Protein AF-A0A3C1L7E5-F1 (afdb_monomer)

Solvent-accessible surface area (backbone atoms only — not comparable to full-atom values): 17111 Å² total; per-residue (Å²): 134,81,77,80,86,84,76,63,59,92,77,74,46,75,77,89,69,75,80,83,73,75,85,70,67,96,60,92,50,50,84,77,72,58,62,81,76,87,78,88,74,83,61,88,84,59,78,87,61,98,66,80,88,84,84,84,78,86,81,80,88,56,79,58,68,77,78,70,69,62,57,68,43,49,30,41,48,70,80,56,52,49,84,54,66,47,62,72,39,47,14,16,20,39,50,50,90,52,86,40,70,29,94,85,36,45,11,12,33,23,92,90,65,45,70,17,20,44,22,15,16,48,8,38,49,76,29,82,91,76,73,39,64,39,65,44,36,81,42,3,39,58,50,54,50,50,53,39,49,52,40,38,74,70,68,75,29,58,90,43,41,44,31,32,36,50,51,49,60,35,37,46,74,46,87,60,93,60,72,33,34,68,26,8,43,5,37,56,42,77,76,79,76,77,74,81,74,74,84,65,77,83,71,86,72,84,63,97,59,91,76,82,84,76,73,51,92,88,46,61,46,72,68,38,72,82,75,90,72,64,91,54,67,84,73,66,65,54,88,60,69,92,45,102,58,62,74,94,76,57,92,76,84,88,86,86,85,88,82,89,77,79,84,78,83,126

Nearest PDB structures (foldseek):
  8e7f-assembly1_A  TM=9.036E-01  e=5.822E-02  Serratia marcescens
  1v6c-assembly2_B  TM=8.971E-01  e=8.641E-02  Pseudoalteromonas sp. AS-11
  1r6v-assembly1_A  TM=6.676E-01  e=3.219E-02  Fervidobacterium pennivorans

Sequence (266 aa):
MQNTYDAAQVAGAAPLEADDLCVYPQNIFGDFGGIVFMRVKRNAATPVGAAPDQLEIALGDGLLELGYYDVAGSASKPVVDSKNPSLVAVGAVDPPAGNAIGYYSSQGPTFDGRIKPDVSAPAGFNSVTFGQAFSGTSAAAPVAAGIAALLQGAGLAVPGRSTAALVKHFVADLGAPGPDNTFGAGKVLLPAPPAALSTEPGKYVPLSSPTRVFDSRGTPAPGLGVGPYAPGAVIDVAVLAGLPVSPDSVSAVAVNITSTGTPVTG

Foldseek 3Di:
DADDDPDDVVVVPDAPPPPPPPPDDPDQADPPRSDDDHDDDDDPPDDDDPDDDDHDDDDDDDPCVVPPDDLEQQLAPVLSLDPFLQDAAEFEDPPQPDQDGDPPTRFDDYPVGHAPRQFYEYAQDCDPVVNGTGGDSVRRVVVLVVQLVVCVVVVVDDRGNLSSLVQSVQADDGDPPAAHRRGNRHYHHDPDDPDPDPPPPPDPDDDPDDDPQDDCPPPHAVQGDDDDDDPNDDTDRPQCPPTPDDPVRDPDDDDDDDDDDPDPDD

pLDDT: mean 75.62, std 17.94, range [36.88, 98.44]

Structure (mmCIF, N/CA/C/O backbone):
data_AF-A0A3C1L7E5-F1
#
_entry.id   AF-A0A3C1L7E5-F1
#
loop_
_atom_site.group_PDB
_atom_site.id
_atom_site.type_symbol
_atom_site.label_atom_id
_atom_site.label_alt_id
_atom_site.label_comp_id
_atom_site.label_asym_id
_atom_site.label_entity_id
_atom_site.label_seq_id
_atom_site.pdbx_PDB_ins_code
_atom_site.Cartn_x
_atom_site.Cartn_y
_atom_site.Cartn_z
_atom_site.occupancy
_atom_site.B_iso_or_equiv
_atom_site.auth_seq_id
_atom_site.auth_comp_id
_atom_site.auth_asym_id
_atom_site.auth_atom_id
_atom_site.pdbx_PDB_model_num
ATOM 1 N N . MET A 1 1 ? -9.734 10.724 36.216 1.00 40.53 1 MET A N 1
ATOM 2 C CA . MET A 1 1 ? -10.883 11.508 35.708 1.00 40.53 1 MET A CA 1
ATOM 3 C C . MET A 1 1 ? -11.737 10.579 34.862 1.00 40.53 1 MET A C 1
ATOM 5 O O . MET A 1 1 ? -11.173 9.842 34.068 1.00 40.53 1 MET A O 1
ATOM 9 N N . GLN A 1 2 ? -13.048 10.527 35.098 1.00 36.88 2 GLN A N 1
ATOM 10 C CA . GLN A 1 2 ? -13.965 9.660 34.355 1.00 36.88 2 GLN A CA 1
ATOM 11 C C . GLN A 1 2 ? -14.507 10.446 33.159 1.00 36.88 2 GLN A C 1
ATOM 13 O O . GLN A 1 2 ? -15.347 11.326 33.334 1.00 36.88 2 GLN A O 1
ATOM 18 N N . ASN A 1 3 ? -14.016 10.151 31.959 1.00 41.22 3 ASN A N 1
ATOM 19 C CA . ASN A 1 3 ? -14.568 10.748 30.748 1.00 41.22 3 ASN A CA 1
ATOM 20 C C . ASN A 1 3 ? -15.893 10.045 30.437 1.00 41.22 3 ASN A C 1
ATOM 22 O O . ASN A 1 3 ? -15.956 8.816 30.387 1.00 41.22 3 ASN A O 1
ATOM 26 N N . THR A 1 4 ? -16.959 10.826 30.300 1.00 44.62 4 THR A N 1
ATOM 27 C CA . THR A 1 4 ? -18.308 10.330 30.021 1.00 44.62 4 THR A CA 1
ATOM 28 C C . THR A 1 4 ? -18.731 10.899 28.672 1.00 44.62 4 THR A C 1
ATOM 30 O O . THR A 1 4 ? -18.794 12.117 28.520 1.00 44.62 4 THR A O 1
ATOM 33 N N . TYR A 1 5 ? -18.975 10.026 27.694 1.00 52.34 5 TYR A N 1
ATOM 34 C CA . TYR A 1 5 ? -19.395 10.391 26.341 1.00 52.34 5 TYR A CA 1
ATOM 35 C C . TYR A 1 5 ? -20.819 9.863 26.122 1.00 52.34 5 TYR A C 1
ATOM 37 O O . TYR A 1 5 ? -21.010 8.673 25.894 1.00 52.34 5 TYR A O 1
ATOM 45 N N . ASP A 1 6 ? -21.820 10.738 26.246 1.00 48.19 6 ASP A N 1
ATOM 46 C CA . ASP A 1 6 ? -23.244 10.354 26.327 1.00 48.19 6 ASP A CA 1
ATOM 47 C C . ASP A 1 6 ? -24.059 10.665 25.048 1.00 48.19 6 ASP A C 1
ATOM 49 O O . ASP A 1 6 ? -25.290 10.582 25.055 1.00 48.19 6 ASP A O 1
ATOM 53 N N . ALA A 1 7 ? -23.419 11.040 23.933 1.00 51.69 7 ALA A N 1
ATOM 54 C CA . ALA A 1 7 ? -24.137 11.361 22.696 1.00 51.69 7 ALA A CA 1
ATOM 55 C C . ALA A 1 7 ? -24.724 10.099 22.030 1.00 51.69 7 ALA A C 1
ATOM 57 O O . ALA A 1 7 ? -24.039 9.095 21.836 1.00 51.69 7 ALA A O 1
ATOM 58 N N . ALA A 1 8 ? -26.004 10.155 21.650 1.00 47.56 8 ALA A N 1
ATOM 59 C CA . ALA A 1 8 ? -26.707 9.033 21.035 1.00 47.56 8 ALA A CA 1
ATOM 60 C C . ALA A 1 8 ? -26.224 8.771 19.594 1.00 47.56 8 ALA A C 1
ATOM 62 O O . ALA A 1 8 ? -26.519 9.543 18.684 1.00 47.56 8 ALA A O 1
ATOM 63 N N . GLN A 1 9 ? -25.550 7.639 19.376 1.00 52.09 9 GLN A N 1
ATOM 64 C CA . GLN A 1 9 ? -25.046 7.206 18.060 1.00 52.09 9 GLN A CA 1
ATOM 65 C C . GLN A 1 9 ? -26.170 6.853 17.063 1.00 52.09 9 GLN A C 1
ATOM 67 O O . GLN A 1 9 ? -26.022 7.002 15.854 1.00 52.09 9 GLN A O 1
ATOM 72 N N . VAL A 1 10 ? -27.349 6.485 17.572 1.00 43.62 10 VAL A N 1
ATOM 73 C CA . VAL A 1 10 ? -28.536 6.092 16.786 1.00 43.62 10 VAL A CA 1
ATOM 74 C C . VAL A 1 10 ? -29.098 7.211 15.892 1.00 43.62 10 VAL A C 1
ATOM 76 O O . VAL A 1 10 ? -29.878 6.937 14.987 1.00 43.62 10 VAL A O 1
ATOM 79 N N . ALA A 1 11 ? -28.727 8.472 16.139 1.00 47.12 11 ALA A N 1
ATOM 80 C CA . ALA A 1 11 ? -29.193 9.634 15.377 1.00 47.12 11 ALA A CA 1
ATOM 81 C C . ALA A 1 11 ? -28.256 10.029 14.215 1.00 47.12 11 ALA A C 1
ATOM 83 O O . ALA A 1 11 ? -28.387 11.128 13.679 1.00 47.12 11 ALA A O 1
ATOM 84 N N . GLY A 1 12 ? -27.294 9.172 13.847 1.00 42.62 12 GLY A N 1
ATOM 85 C CA . GLY A 1 12 ? -26.257 9.523 12.872 1.00 42.62 12 GLY A CA 1
ATOM 86 C C . GLY A 1 12 ? -25.250 10.534 13.424 1.00 42.62 12 GLY A C 1
ATOM 87 O O . GLY A 1 12 ? -24.680 11.314 12.664 1.00 42.62 12 GLY A O 1
ATOM 88 N N . ALA A 1 13 ? -25.063 10.552 14.749 1.00 42.94 13 ALA A N 1
ATOM 89 C CA . ALA A 1 13 ? -23.967 11.291 15.357 1.00 42.94 13 ALA A CA 1
ATOM 90 C C . ALA A 1 13 ? -22.638 10.759 14.803 1.00 42.94 13 ALA A C 1
ATOM 92 O O . ALA A 1 13 ? -22.537 9.576 14.474 1.00 42.94 13 ALA A O 1
ATOM 93 N N . ALA A 1 14 ? -21.629 11.627 14.699 1.00 44.03 14 ALA A N 1
ATOM 94 C CA . ALA A 1 14 ? -20.281 11.175 14.379 1.00 44.03 14 ALA A CA 1
ATOM 95 C C . ALA A 1 14 ? -19.872 10.050 15.355 1.00 44.03 14 ALA A C 1
ATOM 97 O O . ALA A 1 14 ? -20.332 10.075 16.512 1.00 44.03 14 ALA A O 1
ATOM 98 N N . PRO A 1 15 ? -19.036 9.085 14.915 1.00 52.22 15 PRO A N 1
ATOM 99 C CA . PRO A 1 15 ? -18.423 8.123 15.821 1.00 52.22 15 PRO A CA 1
ATOM 100 C C . PRO A 1 15 ? -17.903 8.851 17.060 1.00 52.22 15 PRO A C 1
ATOM 102 O O . PRO A 1 15 ? -17.498 10.013 16.968 1.00 52.22 15 PRO A O 1
ATOM 105 N N . LEU A 1 16 ? -17.961 8.205 18.227 1.00 50.75 16 LEU A N 1
ATOM 106 C CA . LEU A 1 16 ? -17.367 8.746 19.451 1.00 50.75 16 LEU A CA 1
ATOM 107 C C . LEU A 1 16 ? -15.837 8.763 19.304 1.00 50.75 16 LEU A C 1
ATOM 109 O O . LEU A 1 16 ? -15.133 7.969 19.919 1.00 50.75 16 LEU A O 1
ATOM 113 N N . GLU A 1 17 ? -15.320 9.657 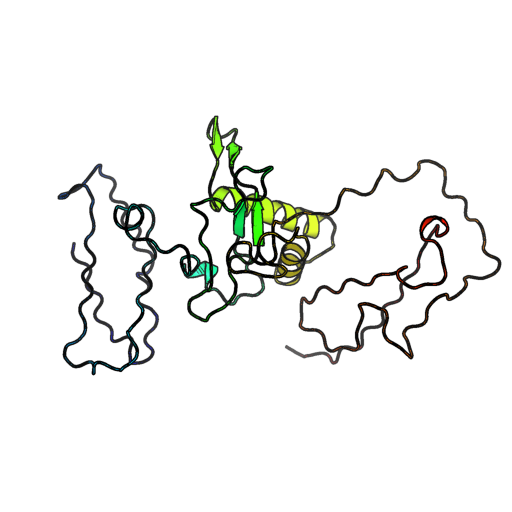18.469 1.00 45.94 17 GLU A N 1
ATOM 114 C CA . GLU A 1 17 ? -13.909 9.975 18.396 1.00 45.94 17 GLU A CA 1
ATOM 115 C C . GLU A 1 17 ? -13.615 10.870 19.597 1.00 45.94 17 GLU A C 1
ATOM 117 O O . GLU A 1 17 ? -14.127 11.984 19.732 1.00 45.94 17 GLU A O 1
ATOM 122 N N . ALA A 1 18 ? -12.844 10.344 20.544 1.00 47.53 18 ALA A N 1
ATOM 123 C CA . ALA A 1 18 ? -12.219 11.191 21.538 1.00 47.53 18 ALA A CA 1
ATOM 124 C C . ALA A 1 18 ? -11.143 12.007 20.810 1.00 47.53 18 ALA A C 1
ATOM 126 O O . ALA A 1 18 ? -10.028 11.519 20.650 1.00 47.53 18 ALA A O 1
ATOM 127 N N . ASP A 1 19 ? -11.498 13.209 20.343 1.00 41.38 19 ASP A N 1
ATOM 128 C CA . ASP A 1 19 ? -10.569 14.175 19.742 1.00 41.38 19 ASP A CA 1
ATOM 129 C C . ASP A 1 19 ? -9.317 14.305 20.625 1.00 41.38 19 ASP A C 1
ATOM 131 O O . ASP A 1 19 ? -9.391 14.810 21.749 1.00 41.38 19 ASP A O 1
ATOM 135 N N . ASP A 1 20 ? -8.189 13.795 20.121 1.00 39.12 20 ASP A N 1
ATOM 136 C CA . ASP A 1 20 ? -6.818 14.004 20.598 1.00 39.12 20 ASP A CA 1
ATOM 137 C C . ASP A 1 20 ? -6.614 14.048 22.124 1.00 39.12 20 ASP A C 1
ATOM 139 O O . ASP A 1 20 ? -5.784 14.801 22.647 1.00 39.12 20 ASP A O 1
ATOM 143 N N . LEU A 1 21 ? -7.305 13.190 22.879 1.00 45.41 21 LEU A N 1
ATOM 144 C CA . LEU A 1 21 ? -6.947 12.957 24.277 1.00 45.41 21 LEU A CA 1
ATOM 145 C C . LEU A 1 21 ? -5.702 12.075 24.330 1.00 45.41 21 LEU A C 1
ATOM 147 O O . LEU A 1 21 ? -5.749 10.882 24.621 1.00 45.41 21 LEU A O 1
ATOM 151 N N . CYS A 1 22 ? -4.556 12.701 24.079 1.00 41.16 22 CYS A N 1
ATOM 152 C CA . CYS A 1 22 ? -3.254 12.180 24.448 1.00 41.16 22 CYS A CA 1
ATOM 153 C C . CYS A 1 22 ? -3.172 12.173 25.981 1.00 41.16 22 CYS A C 1
ATOM 155 O O . CYS A 1 22 ? -2.724 13.132 26.611 1.00 41.16 22 CYS A O 1
ATOM 157 N N . VAL A 1 23 ? -3.659 11.098 26.607 1.00 49.28 23 VAL A N 1
ATOM 158 C CA . VAL A 1 23 ? -3.543 10.884 28.055 1.00 49.28 23 VAL A CA 1
ATOM 159 C C . VAL A 1 23 ? -2.131 10.378 28.362 1.00 49.28 23 VAL A C 1
ATOM 161 O O . VAL A 1 23 ? -1.941 9.282 28.873 1.00 49.28 23 VAL A O 1
ATOM 164 N N . TYR A 1 24 ? -1.120 11.184 28.039 1.00 43.06 24 TYR A N 1
ATOM 165 C CA . TYR A 1 24 ? 0.205 11.058 28.634 1.00 43.06 24 TYR A CA 1
ATOM 166 C C . TYR A 1 24 ? 0.270 12.031 29.807 1.00 43.06 24 TYR A C 1
ATOM 168 O O . TYR A 1 24 ? 0.624 13.199 29.619 1.00 43.06 24 TYR A O 1
ATOM 176 N N . PRO A 1 25 ? -0.034 11.609 31.045 1.00 45.59 25 PRO A N 1
ATOM 177 C CA . PRO A 1 25 ? 0.551 12.320 32.148 1.00 45.59 25 PRO A CA 1
ATOM 178 C C . PRO A 1 25 ? 2.040 11.988 32.116 1.00 45.59 25 PRO A C 1
ATOM 180 O O . PRO A 1 25 ? 2.453 10.829 32.112 1.00 45.59 25 PRO A O 1
ATOM 183 N N . GLN A 1 26 ? 2.867 13.021 32.150 1.00 45.75 26 GLN A N 1
ATOM 184 C CA . GLN A 1 26 ? 4.148 12.898 32.819 1.00 45.75 26 GLN A CA 1
ATOM 185 C C . GLN A 1 26 ? 3.877 12.510 34.283 1.00 45.75 26 GLN A C 1
ATOM 187 O O . GLN A 1 26 ? 3.838 13.375 35.148 1.00 45.75 26 GLN A O 1
ATOM 192 N N . ASN A 1 27 ? 3.623 11.238 34.575 1.00 43.81 27 ASN A N 1
ATOM 193 C CA . ASN A 1 27 ? 4.201 10.561 35.722 1.00 43.81 27 ASN A CA 1
ATOM 194 C C . ASN A 1 27 ? 4.067 9.046 35.569 1.00 43.81 27 ASN A C 1
ATOM 196 O O . ASN A 1 27 ? 3.168 8.502 34.935 1.00 43.81 27 ASN A O 1
ATOM 200 N N . ILE A 1 28 ? 5.038 8.388 36.174 1.00 50.62 28 ILE A N 1
ATOM 201 C CA . ILE A 1 28 ? 5.124 6.959 36.382 1.00 50.62 28 ILE A CA 1
ATOM 202 C C . ILE A 1 28 ? 3.928 6.570 37.267 1.00 50.62 28 ILE A C 1
ATOM 204 O O . ILE A 1 28 ? 3.962 6.786 38.473 1.00 50.62 28 ILE A O 1
ATOM 208 N N . PHE A 1 29 ? 2.872 6.043 36.642 1.00 46.62 29 PHE A N 1
ATOM 209 C CA . PHE A 1 29 ? 1.746 5.356 37.279 1.00 46.62 29 PHE A CA 1
ATOM 210 C C . PHE A 1 29 ? 0.972 6.160 38.347 1.00 46.62 29 PHE A C 1
ATOM 212 O O . PHE A 1 29 ? 1.113 5.908 39.543 1.00 46.62 29 PHE A O 1
ATOM 219 N N . GLY A 1 30 ? 0.073 7.061 37.930 1.00 48.62 30 GLY A N 1
ATOM 220 C CA . GLY A 1 30 ? -0.967 7.610 38.819 1.00 48.62 30 GLY A CA 1
ATOM 221 C C . GLY A 1 30 ? -1.794 6.522 39.535 1.00 48.62 30 GLY A C 1
ATOM 222 O O . GLY A 1 30 ? -1.614 5.330 39.272 1.00 48.62 30 GLY A O 1
ATOM 223 N N . ASP A 1 31 ? -2.715 6.912 40.428 1.00 46.66 31 ASP A N 1
ATOM 224 C CA . ASP A 1 31 ? -3.570 5.965 41.169 1.00 46.66 31 ASP A CA 1
ATOM 225 C C . ASP A 1 31 ? -4.129 4.870 40.237 1.00 46.66 31 ASP A C 1
ATOM 227 O O . ASP A 1 31 ? -4.633 5.169 39.155 1.00 46.66 31 ASP A O 1
ATOM 231 N N . PHE A 1 32 ? -4.010 3.602 40.654 1.00 51.59 32 PHE A N 1
ATOM 232 C CA . PHE A 1 32 ? -4.281 2.392 39.852 1.00 51.59 32 PHE A CA 1
ATOM 233 C C . PHE A 1 32 ? -3.273 2.053 38.744 1.00 51.59 32 PHE A C 1
ATOM 235 O O . PHE A 1 32 ? -3.634 1.391 37.775 1.00 51.59 32 PHE A O 1
ATOM 242 N N . GLY A 1 33 ? -2.002 2.437 38.861 1.00 55.66 33 GLY A N 1
ATOM 243 C CA . GLY A 1 33 ? -1.000 1.968 37.900 1.00 55.66 33 GLY A CA 1
ATOM 244 C C . GLY A 1 33 ? -1.113 2.653 36.535 1.00 55.66 33 GLY A C 1
ATOM 245 O O . GLY A 1 33 ? -0.776 2.044 35.526 1.00 55.66 33 GLY A O 1
ATOM 246 N N . GLY A 1 34 ? -1.653 3.876 36.474 1.00 55.56 34 GLY A N 1
ATOM 247 C CA . GLY A 1 34 ? -1.916 4.575 35.206 1.00 55.56 34 GLY A CA 1
ATOM 248 C C . GLY A 1 34 ? -3.058 3.988 34.362 1.00 55.56 34 GLY A C 1
ATOM 249 O O . GLY A 1 34 ? -3.234 4.394 33.216 1.00 55.56 34 GLY A O 1
ATOM 250 N N . ILE A 1 35 ? -3.846 3.053 34.904 1.00 58.38 35 ILE A N 1
ATOM 251 C CA . ILE A 1 35 ? -4.963 2.420 34.192 1.00 58.38 35 ILE A CA 1
ATOM 252 C C . ILE A 1 35 ? -6.133 3.403 34.059 1.00 58.38 35 ILE A C 1
ATOM 254 O O . ILE A 1 35 ? -6.644 3.933 35.048 1.00 58.38 35 ILE A O 1
ATOM 258 N N . VAL A 1 36 ? -6.606 3.602 32.827 1.00 58.84 36 VAL A N 1
ATOM 259 C CA . VAL A 1 36 ? -7.830 4.357 32.529 1.00 58.84 36 VAL A CA 1
ATOM 260 C C . VAL A 1 36 ? -8.988 3.381 32.332 1.00 58.84 36 VAL A C 1
ATOM 262 O O . VAL A 1 36 ? -8.884 2.417 31.578 1.00 58.84 36 VAL A O 1
ATOM 265 N N . PHE A 1 37 ? -10.117 3.642 32.993 1.00 59.62 37 PHE A N 1
ATOM 266 C CA . PHE A 1 37 ? -11.343 2.867 32.817 1.00 59.62 37 PHE A CA 1
ATOM 267 C C . PHE A 1 37 ? -12.297 3.602 31.872 1.00 59.62 37 PHE A C 1
ATOM 269 O O . PHE A 1 37 ? -12.735 4.714 32.171 1.00 59.62 37 PHE A O 1
ATOM 276 N N . MET A 1 38 ? -12.667 2.961 30.762 1.00 63.47 38 MET A N 1
ATOM 277 C CA . MET A 1 38 ? -13.783 3.392 29.922 1.00 63.47 38 MET A CA 1
ATOM 278 C C . MET A 1 38 ? -15.062 2.694 30.393 1.00 63.47 38 MET A C 1
ATOM 280 O O . MET A 1 38 ? -15.119 1.467 30.471 1.00 63.47 38 MET A O 1
ATOM 284 N N . ARG A 1 39 ? -16.108 3.467 30.705 1.00 59.97 39 ARG A N 1
ATOM 285 C CA . ARG A 1 39 ? -17.437 2.925 31.010 1.00 59.97 39 ARG A CA 1
ATOM 286 C C . ARG A 1 39 ? -18.368 3.185 29.835 1.00 59.97 39 ARG A C 1
ATOM 288 O O . ARG A 1 39 ? -18.803 4.313 29.639 1.00 59.97 39 ARG A O 1
ATOM 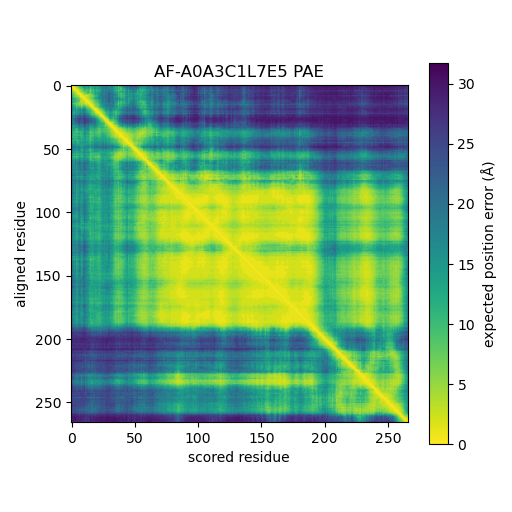295 N N . VAL A 1 40 ? -18.736 2.127 29.122 1.00 64.31 40 VAL A N 1
ATOM 296 C CA . VAL A 1 40 ? -19.772 2.180 28.085 1.00 64.31 40 VAL A CA 1
ATOM 297 C C . VAL A 1 40 ? -21.123 1.902 28.740 1.00 64.31 40 VAL A C 1
ATOM 299 O O . VAL A 1 40 ? -21.310 0.868 29.384 1.00 64.31 40 VAL A O 1
ATOM 302 N N . LYS A 1 41 ? -22.072 2.836 28.628 1.00 61.78 41 LYS A N 1
ATOM 303 C CA . LYS A 1 41 ? -23.431 2.675 29.160 1.00 61.78 41 LYS A CA 1
ATOM 304 C C . LYS A 1 41 ? -24.437 2.815 28.026 1.00 61.78 41 LYS A C 1
ATOM 306 O O . LYS A 1 41 ? -24.563 3.877 27.432 1.00 61.78 41 LYS A O 1
ATOM 311 N N . ARG A 1 42 ? -25.217 1.760 27.779 1.00 68.44 42 ARG A N 1
ATOM 312 C CA . ARG A 1 42 ? -26.386 1.844 26.896 1.00 68.44 42 ARG A CA 1
ATOM 313 C C . ARG A 1 42 ? -27.399 2.822 27.493 1.00 68.44 42 ARG A C 1
ATOM 315 O O . ARG A 1 42 ? -27.766 2.688 28.666 1.00 68.44 42 ARG A O 1
ATOM 322 N N . ASN A 1 43 ? -27.899 3.763 26.696 1.00 65.94 43 ASN A N 1
ATOM 323 C CA . ASN A 1 43 ? -29.043 4.574 27.100 1.00 65.94 43 ASN A CA 1
ATOM 324 C C . ASN A 1 43 ? -30.259 3.651 27.318 1.00 65.94 43 ASN A C 1
ATOM 326 O O . ASN A 1 43 ? -30.593 2.822 26.473 1.00 65.94 43 ASN A O 1
ATOM 330 N N . ALA A 1 44 ? -30.904 3.760 28.483 1.00 69.31 44 ALA A N 1
ATOM 331 C CA . ALA A 1 44 ? -32.032 2.909 28.855 1.00 69.31 44 ALA A CA 1
ATOM 332 C C . ALA A 1 44 ? -33.249 3.087 27.930 1.00 69.31 44 ALA A C 1
ATOM 334 O O . ALA A 1 44 ? -34.057 2.169 27.825 1.00 69.31 44 ALA A O 1
ATOM 335 N N . ALA A 1 45 ? -33.355 4.237 27.258 1.00 68.31 45 ALA A N 1
ATOM 336 C CA . ALA A 1 45 ? -34.403 4.529 26.289 1.00 68.31 45 ALA A CA 1
ATOM 337 C C . ALA A 1 45 ? -34.109 3.986 24.877 1.00 68.31 45 ALA A C 1
ATOM 339 O O . ALA A 1 45 ? -35.019 3.974 24.052 1.00 68.31 45 ALA A O 1
ATOM 340 N N . THR A 1 46 ? -32.879 3.540 24.582 1.00 64.94 46 THR A N 1
ATOM 341 C CA . THR A 1 46 ? -32.541 2.954 23.276 1.00 64.94 46 THR A CA 1
ATOM 342 C C . THR A 1 46 ? -33.185 1.569 23.157 1.00 64.94 46 THR A C 1
ATOM 344 O O . THR A 1 46 ? -32.859 0.689 23.963 1.00 64.94 46 THR A O 1
ATOM 347 N N . PRO A 1 47 ? -34.087 1.343 22.179 1.00 66.94 47 PRO A N 1
ATOM 348 C CA . PRO A 1 47 ? -34.645 0.022 21.923 1.00 66.94 47 PRO A CA 1
ATOM 349 C C . PRO A 1 47 ? -33.526 -0.968 21.608 1.00 66.94 47 PRO A C 1
ATOM 351 O O . PRO A 1 47 ? -32.634 -0.671 20.816 1.00 66.94 47 PRO A O 1
ATOM 354 N N . VAL A 1 48 ? -33.574 -2.156 22.209 1.00 66.56 48 VAL A N 1
ATOM 355 C CA . VAL A 1 48 ? -32.654 -3.237 21.843 1.00 66.56 48 VAL A CA 1
ATOM 356 C C . VAL A 1 48 ? -33.125 -3.793 20.502 1.00 66.56 48 VAL A C 1
ATOM 358 O O . VAL A 1 48 ? -34.121 -4.513 20.441 1.00 66.56 48 VAL A O 1
ATOM 361 N N . GLY A 1 49 ? -32.456 -3.390 19.423 1.00 64.75 49 GLY A N 1
ATOM 362 C CA . GLY A 1 49 ? -32.657 -3.971 18.100 1.00 64.75 49 GLY A CA 1
ATOM 363 C C . GLY A 1 49 ? -32.098 -5.394 18.011 1.00 64.75 49 GLY A C 1
ATOM 364 O O . GLY A 1 49 ? -31.348 -5.840 18.876 1.00 64.75 49 GLY A O 1
ATOM 365 N N . ALA A 1 50 ? -32.451 -6.111 16.939 1.00 56.00 50 ALA A N 1
ATOM 366 C CA . ALA A 1 50 ? -31.879 -7.429 16.643 1.00 56.00 50 ALA A CA 1
ATOM 367 C C . ALA A 1 50 ? -30.399 -7.358 16.211 1.00 56.00 50 ALA A C 1
ATOM 369 O O . ALA A 1 50 ? -29.690 -8.357 16.301 1.00 56.00 50 ALA A O 1
ATOM 370 N N . ALA A 1 51 ? -29.938 -6.189 15.750 1.00 56.00 51 ALA A N 1
ATOM 371 C CA . ALA A 1 51 ? -28.543 -5.939 15.413 1.00 56.00 51 ALA A CA 1
ATOM 372 C C . ALA A 1 51 ? -27.831 -5.272 16.608 1.00 56.00 51 ALA A C 1
ATOM 374 O O . ALA A 1 51 ? -28.343 -4.270 17.114 1.00 56.00 51 ALA A O 1
ATOM 375 N N . PRO A 1 52 ? -26.696 -5.813 17.083 1.00 57.28 52 PRO A N 1
ATOM 376 C CA . PRO A 1 52 ? -25.915 -5.197 18.152 1.00 57.28 52 PRO A CA 1
ATOM 377 C C . PRO A 1 52 ? -25.260 -3.888 17.683 1.00 57.28 52 PRO A C 1
ATOM 379 O O . PRO A 1 52 ? -24.816 -3.794 16.540 1.00 57.28 52 PRO A O 1
ATOM 382 N N . ASP A 1 53 ? -25.1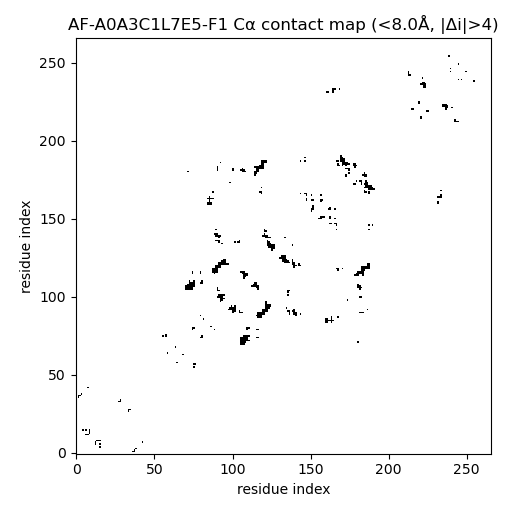49 -2.907 18.584 1.00 60.62 53 ASP A N 1
ATOM 383 C CA . ASP A 1 53 ? -24.293 -1.735 18.374 1.00 60.62 53 ASP A CA 1
ATOM 384 C C . ASP A 1 53 ? -22.820 -2.190 18.367 1.00 60.62 53 ASP A C 1
ATOM 386 O O . ASP A 1 53 ? -22.374 -2.860 19.303 1.00 60.62 53 ASP A O 1
ATOM 390 N N . GLN A 1 54 ? -22.059 -1.830 17.330 1.00 59.12 54 GLN A N 1
ATOM 391 C CA . GLN A 1 54 ? -20.603 -2.001 17.312 1.00 59.12 54 GLN A CA 1
ATOM 392 C C . GLN A 1 54 ? -19.930 -0.719 17.798 1.00 59.12 54 GLN A C 1
ATOM 394 O O . GLN A 1 54 ? -20.197 0.365 17.284 1.00 59.12 54 GLN A O 1
ATOM 399 N N . LEU A 1 55 ? -19.056 -0.855 18.795 1.00 63.50 55 LEU A N 1
ATOM 400 C CA . LEU A 1 55 ? -18.212 0.226 19.286 1.00 63.50 55 LEU A CA 1
ATOM 401 C C . LEU A 1 55 ? -16.781 -0.020 18.823 1.00 63.50 55 LEU A C 1
ATOM 403 O O . LEU A 1 55 ? -16.221 -1.083 19.087 1.00 63.50 55 LEU A O 1
ATOM 407 N N . GLU A 1 56 ? -16.195 0.983 18.185 1.00 61.09 56 GLU A N 1
ATOM 408 C CA . GLU A 1 56 ? -14.792 0.966 17.815 1.00 61.09 56 GLU A CA 1
ATOM 409 C C . GLU A 1 56 ? -13.975 1.744 18.847 1.00 61.09 56 GLU A C 1
ATOM 411 O O . GLU A 1 56 ? -14.269 2.902 19.144 1.00 61.09 56 GLU A O 1
ATOM 416 N N . ILE A 1 57 ? -12.967 1.097 19.431 1.00 67.00 57 ILE A N 1
ATOM 417 C CA . ILE A 1 57 ? -12.088 1.716 20.423 1.00 67.00 57 ILE A CA 1
ATOM 418 C C . ILE A 1 57 ? -10.655 1.554 19.934 1.00 67.00 57 ILE A C 1
ATOM 420 O O . ILE A 1 57 ? -10.076 0.473 20.027 1.00 67.00 57 ILE A O 1
ATOM 424 N N . ALA A 1 58 ? -10.068 2.643 19.446 1.00 64.19 58 ALA A N 1
ATOM 425 C CA . ALA A 1 58 ? -8.639 2.692 19.195 1.00 64.19 58 ALA A CA 1
ATOM 426 C C . ALA A 1 58 ? -7.904 2.906 20.523 1.00 64.19 58 ALA A C 1
ATOM 428 O O . ALA A 1 58 ? -8.117 3.900 21.218 1.00 64.19 58 ALA A O 1
ATOM 429 N N . LEU A 1 59 ? -7.027 1.968 20.866 1.00 64.69 59 LEU A N 1
ATOM 430 C CA . LEU A 1 59 ? -6.106 2.094 21.987 1.00 64.69 59 LEU A CA 1
ATOM 431 C C . LEU A 1 59 ? -4.690 2.306 21.440 1.00 64.69 59 LEU A C 1
ATOM 433 O O . LEU A 1 59 ? -4.371 1.916 20.313 1.00 64.69 59 LEU A O 1
ATOM 437 N N . GLY A 1 60 ? -3.861 2.989 22.221 1.00 53.41 60 GLY A N 1
ATOM 438 C CA . GLY A 1 60 ? -2.427 3.072 21.992 1.00 53.41 60 GLY A CA 1
ATOM 439 C C . GLY A 1 60 ? -1.729 2.608 23.255 1.00 53.41 60 GLY A C 1
ATOM 440 O O . GLY A 1 60 ? -1.644 3.396 24.190 1.00 53.41 60 GLY A O 1
ATOM 441 N N . ASP A 1 61 ? -1.277 1.351 23.261 1.00 54.00 61 ASP A N 1
ATOM 442 C CA . ASP A 1 61 ? -0.523 0.701 24.339 1.00 54.00 61 ASP A CA 1
ATOM 443 C C . ASP A 1 61 ? -1.307 0.591 25.670 1.00 54.00 61 ASP A C 1
ATOM 445 O O . ASP A 1 61 ? -1.481 1.556 26.418 1.00 54.00 61 ASP A O 1
ATOM 449 N N . GLY A 1 62 ? -1.833 -0.600 25.990 1.00 55.72 62 GLY A N 1
ATOM 450 C CA . GLY A 1 62 ? -2.586 -0.806 27.235 1.00 55.72 62 GLY A CA 1
ATOM 451 C C . GLY A 1 62 ? -3.031 -2.242 27.531 1.00 55.72 62 GLY A C 1
ATOM 452 O O . GLY A 1 62 ? -3.011 -3.123 26.679 1.00 55.72 62 GLY A O 1
ATOM 453 N N . LEU A 1 63 ? -3.496 -2.484 28.765 1.00 54.16 63 LEU A N 1
ATOM 454 C CA . LEU A 1 63 ? -3.896 -3.820 29.253 1.00 54.16 63 LEU A CA 1
ATOM 455 C C . LEU A 1 63 ? -5.041 -4.473 28.455 1.00 54.16 63 LEU A C 1
ATOM 457 O O . LEU A 1 63 ? -5.146 -5.697 28.445 1.00 54.16 63 LEU A O 1
ATOM 461 N N . LEU A 1 64 ? -5.886 -3.682 27.788 1.00 56.41 64 LEU A N 1
ATOM 462 C CA . LEU A 1 64 ? -6.921 -4.201 26.887 1.00 56.41 64 LEU A CA 1
ATOM 463 C C . LEU A 1 64 ? -6.308 -4.856 25.633 1.00 56.41 64 LEU A C 1
ATOM 465 O O . LEU A 1 64 ? -6.789 -5.909 25.217 1.00 56.41 64 LEU A O 1
ATOM 469 N N . GLU A 1 65 ? -5.209 -4.313 25.094 1.00 57.00 65 GLU A N 1
ATOM 470 C CA . GLU A 1 65 ? -4.497 -4.893 23.942 1.00 57.00 65 GLU A CA 1
ATOM 471 C C . GLU A 1 65 ? -3.775 -6.203 24.291 1.00 57.00 65 GLU A C 1
ATOM 473 O O . GLU A 1 65 ? -3.581 -7.044 23.422 1.00 57.00 65 GLU A O 1
ATOM 478 N N . LEU A 1 66 ? -3.404 -6.427 25.557 1.00 56.47 66 LEU A N 1
ATOM 479 C CA . LEU A 1 66 ? -2.615 -7.605 25.948 1.00 56.47 66 LEU A CA 1
ATOM 480 C C . LEU A 1 66 ? -3.429 -8.903 26.084 1.00 56.47 66 LEU A C 1
ATOM 482 O O . LEU A 1 66 ? -2.834 -9.975 26.197 1.00 56.47 66 LEU A O 1
ATOM 486 N N . GLY A 1 67 ? -4.765 -8.842 26.076 1.00 52.72 67 GLY A N 1
ATOM 487 C CA . GLY A 1 67 ? -5.600 -10.037 26.275 1.00 52.72 67 GLY A CA 1
ATOM 488 C C . GLY A 1 67 ? -6.982 -10.036 25.622 1.00 52.72 67 GLY A C 1
ATOM 489 O O . GLY A 1 67 ? -7.639 -11.074 25.648 1.00 52.72 67 GLY A O 1
ATOM 490 N N . TYR A 1 68 ? -7.428 -8.920 25.039 1.00 60.75 68 TYR A N 1
ATOM 491 C CA . TYR A 1 68 ? -8.770 -8.782 24.463 1.00 60.75 68 TYR A CA 1
ATOM 492 C C . TYR A 1 68 ? -8.731 -8.038 23.122 1.00 60.75 68 TYR A C 1
ATOM 494 O O . TYR A 1 68 ? -9.406 -7.026 22.948 1.00 60.75 68 TYR A O 1
ATOM 502 N N . TYR A 1 69 ? -7.930 -8.535 22.177 1.00 63.69 69 TYR A N 1
ATOM 503 C CA . TYR A 1 69 ? -7.887 -8.021 20.807 1.00 63.69 69 TYR A CA 1
ATOM 504 C C . TYR A 1 69 ? -8.439 -9.047 19.815 1.00 63.69 69 TYR A C 1
ATOM 506 O O . TYR A 1 69 ? -8.286 -10.255 20.000 1.00 63.69 69 TYR A O 1
ATOM 514 N N . ASP A 1 70 ? -9.063 -8.548 18.752 1.00 69.19 70 ASP A N 1
ATOM 515 C CA . ASP A 1 70 ? -9.306 -9.299 17.524 1.0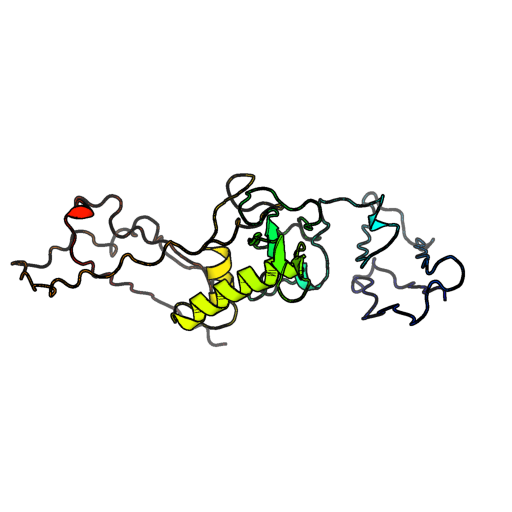0 69.19 70 ASP A CA 1
ATOM 516 C C . ASP A 1 70 ? -8.405 -8.703 16.445 1.00 69.19 70 ASP A C 1
ATOM 518 O O . ASP A 1 70 ? -8.227 -7.487 16.366 1.00 69.19 70 ASP A O 1
ATOM 522 N N . VAL A 1 71 ? -7.787 -9.563 15.646 1.00 77.38 71 VAL A N 1
ATOM 523 C CA . VAL A 1 71 ? -6.956 -9.127 14.529 1.00 77.38 71 VAL A CA 1
ATOM 524 C C . VAL A 1 71 ? -7.852 -8.668 13.379 1.00 77.38 71 VAL A C 1
ATOM 526 O O . VAL A 1 71 ? -7.546 -7.658 12.741 1.00 77.38 71 VAL A O 1
ATOM 529 N N . ALA A 1 72 ? -8.978 -9.350 13.150 1.00 77.69 72 ALA A N 1
ATOM 530 C CA . ALA A 1 72 ? -9.951 -8.950 12.145 1.00 77.69 72 ALA A CA 1
ATOM 531 C C . ALA A 1 72 ? -10.635 -7.643 12.567 1.00 77.69 72 ALA A C 1
ATOM 533 O O . ALA A 1 72 ? -11.141 -7.518 13.679 1.00 77.69 72 ALA A O 1
ATOM 534 N N . GLY A 1 73 ? -10.647 -6.656 11.672 1.00 76.50 73 GLY A N 1
ATOM 535 C CA . GLY A 1 73 ? -11.247 -5.350 11.950 1.00 76.50 73 GLY A CA 1
ATOM 536 C C . GLY A 1 73 ? -10.378 -4.402 12.778 1.00 76.50 73 GLY A C 1
ATOM 537 O O . GLY A 1 73 ? -10.827 -3.311 13.103 1.00 76.50 73 GLY A O 1
ATOM 538 N N . SER A 1 74 ? -9.136 -4.767 13.107 1.00 75.12 74 SER A N 1
ATOM 539 C CA . SER A 1 74 ? -8.231 -3.922 13.907 1.00 75.12 74 SER A CA 1
ATOM 540 C C . SER A 1 74 ? -7.585 -2.776 13.118 1.00 75.12 74 SER A C 1
ATOM 542 O O . SER A 1 74 ? -6.957 -1.886 13.699 1.00 75.12 74 SER A O 1
ATOM 544 N N . ALA A 1 75 ? -7.716 -2.772 11.787 1.00 79.25 75 ALA A N 1
ATOM 545 C CA . ALA A 1 75 ? -7.254 -1.706 10.894 1.00 79.25 75 ALA A CA 1
ATOM 546 C C . ALA A 1 75 ? -8.259 -0.543 10.785 1.00 79.25 75 ALA A C 1
ATOM 548 O O . ALA A 1 75 ? -8.432 0.043 9.719 1.00 79.25 75 ALA A O 1
ATOM 549 N N . SER A 1 76 ? -8.935 -0.219 11.881 1.00 68.38 76 SER A N 1
ATOM 550 C CA . SER A 1 76 ? -10.098 0.663 11.891 1.00 68.38 76 SER A CA 1
ATOM 551 C C . SER A 1 76 ? -9.790 2.101 12.348 1.00 68.38 76 SER A C 1
ATOM 553 O O . SER A 1 76 ? -10.596 2.998 12.141 1.00 68.38 76 SER A O 1
ATOM 555 N N . LYS A 1 77 ? -8.565 2.367 12.845 1.00 73.44 77 LYS A N 1
ATOM 556 C CA . LYS A 1 77 ? -8.088 3.717 13.227 1.00 73.44 77 LYS A CA 1
ATOM 557 C C . LYS A 1 77 ? -8.502 4.780 12.185 1.00 73.44 77 LYS A C 1
ATOM 559 O O . LYS A 1 77 ? -8.276 4.527 10.999 1.00 73.44 77 LYS A O 1
ATOM 564 N N . PRO A 1 78 ? -8.964 5.991 12.575 1.00 69.81 78 PRO A N 1
ATOM 565 C CA . PRO A 1 78 ? -9.597 6.953 11.655 1.00 69.81 78 PRO A CA 1
ATOM 566 C C . PRO A 1 78 ? -8.810 7.248 10.369 1.00 69.81 78 PRO A C 1
ATOM 568 O O . PRO A 1 78 ? -9.361 7.347 9.273 1.00 69.81 78 PRO A O 1
ATOM 571 N N . VAL A 1 79 ? -7.478 7.331 10.469 1.00 77.75 79 VAL A N 1
ATOM 572 C CA . VAL A 1 79 ? -6.603 7.545 9.306 1.00 77.75 79 VAL A CA 1
ATOM 573 C C . VAL A 1 79 ? -6.616 6.368 8.319 1.00 77.75 79 VAL A C 1
ATOM 575 O O . VAL A 1 79 ? -6.559 6.580 7.108 1.00 77.75 79 VAL A O 1
ATOM 578 N N . VAL A 1 80 ? -6.722 5.133 8.815 1.00 82.12 80 VAL A N 1
ATOM 579 C CA . VAL A 1 80 ? -6.811 3.906 8.010 1.00 82.12 80 VAL A CA 1
ATOM 580 C C . VAL A 1 80 ? -8.221 3.728 7.447 1.00 82.12 80 VAL A C 1
ATOM 582 O O . VAL A 1 80 ? -8.356 3.326 6.289 1.00 82.12 80 VAL A O 1
ATOM 585 N N . ASP A 1 81 ? -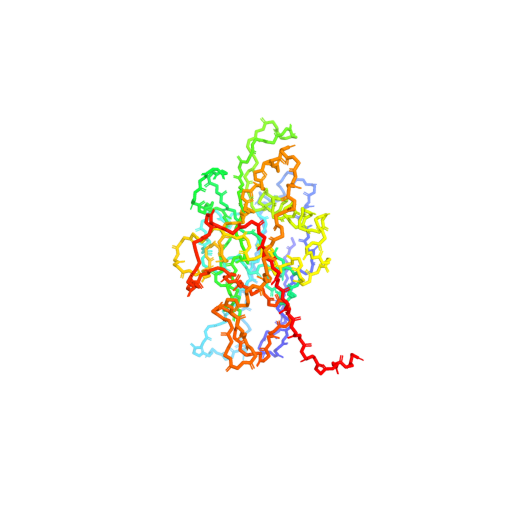9.254 4.124 8.196 1.00 80.00 81 ASP A N 1
ATOM 586 C CA . ASP A 1 81 ? -10.639 4.167 7.712 1.00 80.00 81 ASP A CA 1
ATOM 587 C C . ASP A 1 81 ? -10.892 5.311 6.705 1.00 80.00 81 ASP A C 1
ATOM 589 O O . ASP A 1 81 ? -11.935 5.388 6.057 1.00 80.00 81 ASP A O 1
ATOM 593 N N . SER A 1 82 ? -9.906 6.172 6.441 1.00 84.06 82 SER A N 1
ATOM 594 C CA . SER A 1 82 ? -10.025 7.207 5.414 1.00 84.06 82 SER A CA 1
ATOM 595 C C . SER A 1 82 ? -10.368 6.632 4.030 1.00 84.06 82 SER A C 1
ATOM 597 O O . SER A 1 82 ? -9.787 5.651 3.554 1.00 84.06 82 SER A O 1
ATOM 599 N N . LYS A 1 83 ? -11.296 7.296 3.330 1.00 85.81 83 LYS A N 1
ATOM 600 C CA . LYS A 1 83 ? -11.640 7.029 1.919 1.00 85.81 83 LYS A CA 1
ATOM 601 C C . LYS A 1 83 ? -10.769 7.810 0.936 1.00 85.81 83 LYS A C 1
ATOM 603 O O . LYS A 1 83 ? -11.005 7.755 -0.271 1.00 85.81 83 LYS A O 1
ATOM 608 N N . ASN A 1 84 ? -9.777 8.557 1.429 1.00 89.75 84 ASN A N 1
ATOM 609 C CA . ASN A 1 84 ? -8.902 9.344 0.575 1.00 89.75 84 ASN A CA 1
ATOM 610 C C . ASN A 1 84 ? -8.085 8.410 -0.342 1.00 89.75 84 ASN A C 1
ATOM 612 O O . ASN A 1 84 ? -7.246 7.655 0.146 1.00 89.75 84 ASN A O 1
ATOM 616 N N . PRO A 1 85 ? -8.266 8.471 -1.674 1.00 89.19 85 PRO A N 1
ATOM 617 C CA . PRO A 1 85 ? -7.574 7.586 -2.612 1.00 89.19 85 PRO A CA 1
ATOM 618 C C . PRO A 1 85 ? -6.062 7.845 -2.690 1.00 89.19 85 PRO A C 1
ATOM 620 O O . PRO A 1 85 ? -5.338 7.030 -3.253 1.00 89.19 85 PRO A O 1
ATOM 623 N N . SER A 1 86 ? -5.594 8.979 -2.165 1.00 92.75 86 SER A N 1
ATOM 624 C CA . SER A 1 86 ? -4.174 9.326 -2.074 1.00 92.75 86 SER A CA 1
ATOM 625 C C . SER A 1 86 ? -3.508 8.765 -0.816 1.00 92.75 86 SER A C 1
ATOM 627 O O . SER A 1 86 ? -2.285 8.815 -0.711 1.00 92.75 86 SER A O 1
ATOM 629 N N . LEU A 1 87 ? -4.290 8.257 0.141 1.00 93.88 87 LEU A N 1
ATOM 630 C CA . LEU A 1 87 ? -3.773 7.624 1.345 1.00 93.88 87 LEU A CA 1
ATOM 631 C C . LEU A 1 87 ? -3.436 6.153 1.066 1.00 93.88 87 LEU A C 1
ATOM 633 O O . LEU A 1 87 ? -4.167 5.440 0.367 1.00 93.88 87 LEU A O 1
ATOM 637 N N . VAL A 1 88 ? -2.311 5.715 1.625 1.00 96.12 88 VAL A N 1
ATOM 638 C CA . VAL A 1 88 ? -1.853 4.325 1.594 1.00 96.12 88 VAL A CA 1
ATOM 639 C C . VAL A 1 88 ? -1.624 3.885 3.034 1.00 96.12 88 VAL A C 1
ATOM 641 O O . VAL A 1 88 ? -0.674 4.321 3.678 1.00 96.12 88 VAL A O 1
ATOM 644 N N . ALA A 1 89 ? -2.517 3.047 3.547 1.00 96.19 89 ALA A N 1
ATOM 645 C CA . ALA A 1 89 ? -2.345 2.352 4.810 1.00 96.19 89 ALA A CA 1
ATOM 646 C C . ALA A 1 89 ? -1.412 1.157 4.602 1.00 96.19 89 ALA A C 1
ATOM 648 O O . ALA A 1 89 ? -1.599 0.386 3.660 1.00 96.19 89 ALA A O 1
ATOM 649 N N . VAL A 1 90 ? -0.420 1.011 5.480 1.00 97.75 90 VAL A N 1
ATOM 650 C CA . VAL A 1 90 ? 0.681 0.059 5.302 1.00 97.75 90 VAL A CA 1
ATOM 651 C C . VAL A 1 90 ? 0.716 -0.933 6.463 1.00 97.75 90 VAL A C 1
ATOM 653 O O . VAL A 1 90 ? 0.921 -0.535 7.611 1.00 97.75 90 VAL A O 1
ATOM 656 N N . GLY A 1 91 ? 0.523 -2.216 6.159 1.00 97.31 91 GLY A N 1
ATOM 657 C CA . GLY A 1 91 ? 0.760 -3.332 7.076 1.00 97.31 91 GLY A CA 1
ATOM 658 C C . GLY A 1 91 ? 2.238 -3.715 7.154 1.00 97.31 91 GLY A C 1
ATOM 659 O O . GLY A 1 91 ? 3.057 -3.248 6.361 1.00 97.31 91 GLY A O 1
ATOM 660 N N . ALA A 1 92 ? 2.596 -4.580 8.101 1.00 98.12 92 ALA A N 1
ATOM 661 C CA . ALA A 1 92 ? 3.983 -4.975 8.344 1.00 98.12 92 ALA A CA 1
ATOM 662 C C . ALA A 1 92 ? 4.227 -6.456 8.037 1.00 98.12 92 ALA A C 1
ATOM 664 O O . ALA A 1 92 ? 3.642 -7.328 8.675 1.00 98.12 92 ALA A O 1
ATOM 665 N N . VAL A 1 93 ? 5.142 -6.735 7.108 1.00 98.44 93 VAL A N 1
ATOM 666 C CA . VAL A 1 93 ? 5.748 -8.062 6.928 1.00 98.44 93 VAL A CA 1
ATOM 667 C C . VAL A 1 93 ? 7.001 -8.141 7.793 1.00 98.44 93 VAL A C 1
ATOM 669 O O . VAL A 1 93 ? 7.927 -7.357 7.599 1.00 98.44 93 VAL A O 1
ATOM 672 N N . ASP A 1 94 ? 7.038 -9.079 8.732 1.00 96.12 94 ASP A N 1
ATOM 673 C CA . ASP A 1 94 ? 8.124 -9.234 9.705 1.00 96.12 94 ASP A CA 1
ATOM 674 C C . ASP A 1 94 ? 8.421 -10.734 9.871 1.00 96.12 94 ASP A C 1
ATOM 676 O O . ASP A 1 94 ? 7.497 -11.502 10.158 1.00 96.12 94 ASP A O 1
ATOM 680 N N . PRO A 1 95 ? 9.661 -11.205 9.639 1.00 95.62 95 PRO A N 1
ATOM 681 C CA . PRO A 1 95 ? 10.899 -10.444 9.401 1.00 95.62 95 PRO A CA 1
ATOM 682 C C . PRO A 1 95 ? 10.989 -9.781 8.014 1.00 95.62 95 PRO A C 1
ATOM 684 O O . PRO A 1 95 ? 10.263 -10.183 7.103 1.00 95.62 95 PRO A O 1
ATOM 687 N N . PRO A 1 96 ? 11.929 -8.831 7.792 1.00 93.44 96 PRO A N 1
ATOM 688 C CA . PRO A 1 96 ? 11.986 -8.036 6.558 1.00 93.44 96 PRO A CA 1
ATOM 689 C C . PRO A 1 96 ? 12.131 -8.860 5.270 1.00 93.44 96 PRO A C 1
ATOM 691 O O . PRO A 1 96 ? 11.587 -8.510 4.225 1.00 93.44 96 PRO A O 1
ATOM 694 N N . ALA A 1 97 ? 12.880 -9.964 5.342 1.00 91.94 97 ALA A N 1
ATOM 695 C CA . ALA A 1 97 ? 13.087 -10.895 4.231 1.00 91.94 97 ALA A CA 1
ATOM 696 C C . ALA A 1 97 ? 12.002 -11.985 4.144 1.00 91.94 97 ALA A C 1
ATOM 698 O O . ALA A 1 97 ? 12.047 -12.840 3.261 1.00 91.94 97 ALA A O 1
ATOM 699 N N . GLY A 1 98 ? 11.052 -11.985 5.079 1.00 94.25 98 GLY A N 1
ATOM 700 C CA . GLY A 1 98 ? 9.986 -12.965 5.173 1.00 94.25 98 GLY A CA 1
ATOM 701 C C . GLY A 1 98 ? 8.793 -12.654 4.275 1.00 94.25 98 GLY A C 1
ATOM 702 O O . GLY A 1 98 ? 8.752 -11.672 3.529 1.00 94.25 98 GLY A O 1
ATOM 703 N N . ASN A 1 99 ? 7.800 -13.531 4.389 1.00 96.44 99 ASN A N 1
ATOM 704 C CA . ASN A 1 99 ? 6.491 -13.426 3.742 1.00 96.44 99 ASN A CA 1
ATOM 705 C C . ASN A 1 99 ? 5.346 -13.575 4.762 1.00 96.44 99 ASN A C 1
ATOM 707 O O . ASN A 1 99 ? 4.205 -13.805 4.380 1.00 96.44 99 ASN A O 1
ATOM 711 N N . ALA A 1 100 ? 5.658 -13.491 6.058 1.00 97.12 100 ALA A N 1
ATOM 712 C CA . ALA A 1 100 ? 4.680 -13.567 7.132 1.00 97.12 100 ALA A CA 1
ATOM 713 C C . ALA A 1 100 ? 4.260 -12.157 7.551 1.00 97.12 100 ALA A C 1
ATOM 715 O O . ALA A 1 100 ? 5.100 -11.263 7.670 1.00 97.12 100 ALA A O 1
ATOM 716 N N . ILE A 1 101 ? 2.966 -11.966 7.792 1.00 97.62 101 ILE A N 1
ATOM 717 C CA . ILE A 1 101 ? 2.485 -10.748 8.431 1.00 97.62 101 ILE A CA 1
ATOM 718 C C . ILE A 1 101 ? 2.974 -10.728 9.887 1.00 97.62 101 ILE A C 1
ATOM 720 O O . ILE A 1 101 ? 2.957 -11.757 10.569 1.00 97.62 101 ILE A O 1
ATOM 724 N N . GLY A 1 102 ? 3.431 -9.574 10.369 1.00 95.19 102 GLY A N 1
ATOM 725 C CA . GLY A 1 102 ? 3.782 -9.405 11.775 1.00 95.19 102 GLY A CA 1
ATOM 726 C C . GLY A 1 102 ? 2.545 -9.598 12.652 1.00 95.19 102 GLY A C 1
ATOM 727 O O . GLY A 1 102 ? 1.480 -9.075 12.332 1.00 95.19 102 GLY A O 1
ATOM 728 N N . TYR A 1 103 ? 2.679 -10.312 13.775 1.00 91.12 103 TYR A N 1
ATOM 729 C CA . TYR A 1 103 ? 1.556 -10.595 14.689 1.00 91.12 103 TYR A CA 1
ATOM 730 C C . TYR A 1 103 ? 0.876 -9.324 15.234 1.00 91.12 103 TYR A C 1
ATOM 732 O O . TYR A 1 103 ? -0.283 -9.359 15.625 1.00 91.12 103 TYR A O 1
ATOM 740 N N . TYR A 1 104 ? 1.609 -8.209 15.254 1.00 88.25 104 TYR A N 1
ATOM 741 C CA . TYR A 1 104 ? 1.162 -6.887 15.691 1.00 88.25 104 TYR A CA 1
ATOM 742 C C . TYR A 1 104 ? 0.524 -6.053 14.567 1.00 88.25 104 TYR A C 1
ATOM 744 O O . TYR A 1 104 ? 0.065 -4.938 14.812 1.00 88.25 104 TYR A O 1
ATOM 752 N N . SER A 1 105 ? 0.580 -6.510 13.312 1.00 93.38 105 SER A N 1
ATOM 753 C CA . SER A 1 105 ? 0.057 -5.747 12.182 1.00 93.38 105 SER A CA 1
ATOM 754 C C . SER A 1 105 ? -1.462 -5.814 12.188 1.00 93.38 105 SER A C 1
ATOM 756 O O . SER A 1 105 ? -2.034 -6.894 12.045 1.00 93.38 105 SER A O 1
ATOM 758 N N . SER A 1 106 ? -2.104 -4.654 12.295 1.00 90.94 106 SER A N 1
ATOM 759 C CA . SER A 1 106 ? -3.553 -4.542 12.157 1.00 90.94 106 SER A CA 1
ATOM 760 C C . SER A 1 106 ? -4.028 -5.076 10.805 1.00 90.94 106 SER A C 1
ATOM 762 O O . SER A 1 106 ? -3.356 -4.890 9.786 1.00 90.94 106 SER A O 1
ATOM 764 N N . GLN A 1 107 ? -5.198 -5.709 10.807 1.00 93.06 107 GLN A N 1
ATOM 765 C CA . GLN A 1 107 ? -5.822 -6.315 9.634 1.00 93.06 107 GLN A CA 1
ATOM 766 C C . GLN A 1 107 ? -7.238 -5.782 9.450 1.00 93.06 107 GLN A C 1
ATOM 768 O O . GLN A 1 107 ? -7.907 -5.376 10.405 1.00 93.06 107 GLN A O 1
ATOM 773 N N . GLY A 1 108 ? -7.675 -5.747 8.199 1.0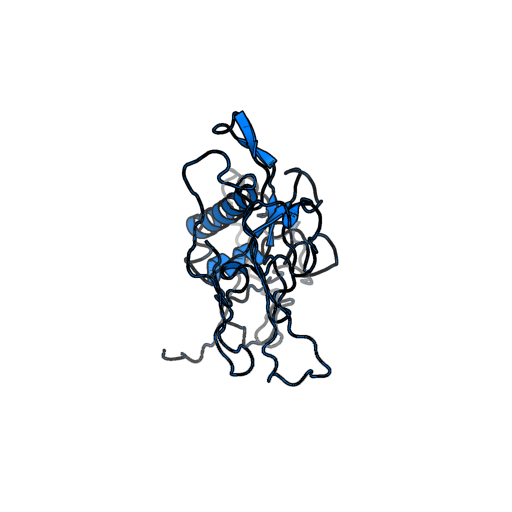0 90.88 108 GLY A N 1
ATOM 774 C CA . GLY A 1 108 ? -9.017 -5.344 7.829 1.00 90.88 108 GLY A CA 1
ATOM 775 C C . GLY A 1 108 ? -10.087 -6.372 8.226 1.00 90.88 108 GLY A C 1
ATOM 776 O O . GLY A 1 108 ? -9.809 -7.351 8.924 1.00 90.88 108 GLY A O 1
ATOM 777 N N . PRO A 1 109 ? -11.321 -6.183 7.740 1.00 90.25 109 PRO A N 1
ATOM 778 C CA . PRO A 1 109 ? -11.739 -5.037 6.933 1.00 90.25 109 PRO A CA 1
ATOM 779 C C . PRO A 1 109 ? -11.834 -3.753 7.769 1.00 90.25 109 PRO A C 1
ATOM 781 O O . PRO A 1 109 ? -11.746 -3.786 8.991 1.00 90.25 109 PRO A O 1
ATOM 784 N N . THR A 1 110 ? -12.024 -2.608 7.123 1.00 81.88 110 THR A N 1
ATOM 785 C CA . THR A 1 110 ? -12.544 -1.419 7.814 1.00 81.88 110 THR A CA 1
ATOM 786 C C . THR A 1 110 ? -13.980 -1.648 8.289 1.00 81.88 110 THR A C 1
ATOM 788 O O . THR A 1 110 ? -14.632 -2.615 7.881 1.00 81.88 110 THR A O 1
ATOM 791 N N . PHE A 1 111 ? -14.515 -0.719 9.086 1.00 75.31 111 PHE A N 1
ATOM 792 C CA . PHE A 1 111 ? -15.903 -0.767 9.557 1.00 75.31 111 PHE A CA 1
ATOM 793 C C . PHE A 1 111 ? -16.923 -0.906 8.413 1.00 75.31 111 PHE A C 1
ATOM 795 O O . PHE A 1 111 ? -17.885 -1.664 8.511 1.00 75.31 111 PHE A O 1
ATOM 802 N N . ASP A 1 112 ? -16.692 -0.226 7.287 1.00 80.31 112 ASP A N 1
ATOM 803 C CA . ASP A 1 112 ? -17.551 -0.306 6.100 1.00 80.31 112 ASP A CA 1
ATOM 804 C C . ASP A 1 112 ? -17.183 -1.442 5.124 1.00 80.31 112 ASP A C 1
ATOM 806 O O . ASP A 1 112 ? -17.645 -1.453 3.981 1.00 80.31 112 ASP A O 1
ATOM 810 N N . GLY A 1 113 ? -16.366 -2.406 5.558 1.00 84.06 113 GLY A N 1
ATOM 811 C CA . GLY A 1 113 ? -16.075 -3.630 4.812 1.00 84.06 113 GLY A CA 1
ATOM 812 C C . GLY A 1 113 ? -14.978 -3.507 3.750 1.00 84.06 113 GLY A C 1
ATOM 813 O O . GLY A 1 113 ? -14.798 -4.438 2.964 1.00 84.06 113 GLY A O 1
ATOM 814 N N . ARG A 1 114 ? -14.244 -2.388 3.679 1.00 91.00 114 ARG A N 1
ATOM 815 C CA . ARG A 1 114 ? -13.146 -2.233 2.711 1.00 91.00 114 ARG A CA 1
ATOM 816 C C . ARG A 1 114 ? -11.916 -3.016 3.147 1.00 91.00 114 ARG A C 1
ATOM 818 O O . ARG A 1 114 ? -11.623 -3.146 4.332 1.00 91.00 114 ARG A O 1
ATOM 825 N N . ILE A 1 115 ? -11.154 -3.462 2.155 1.00 94.19 115 ILE A N 1
ATOM 826 C CA . ILE A 1 115 ? -9.873 -4.124 2.377 1.00 94.19 115 ILE A CA 1
ATOM 827 C C . ILE A 1 115 ? -8.852 -3.112 2.894 1.00 94.19 115 ILE A C 1
ATOM 829 O O . ILE A 1 115 ? -8.601 -2.085 2.253 1.00 94.19 115 ILE A O 1
ATOM 833 N N . LYS A 1 116 ? -8.270 -3.431 4.052 1.00 94.06 116 LYS A N 1
ATOM 834 C CA . LYS A 1 116 ? -7.098 -2.770 4.628 1.00 94.06 116 LYS A CA 1
ATOM 835 C C . LYS A 1 116 ? -6.165 -3.820 5.253 1.00 94.06 116 LYS A C 1
ATOM 837 O O . LYS A 1 116 ? -6.671 -4.858 5.665 1.00 94.06 116 LYS A O 1
ATOM 842 N N . PRO A 1 117 ? -4.847 -3.564 5.358 1.00 96.00 117 PRO A N 1
ATOM 843 C CA . PRO A 1 117 ? -4.131 -2.389 4.839 1.00 96.00 117 PRO A CA 1
ATOM 844 C C . PRO A 1 117 ? -4.222 -2.287 3.304 1.00 96.00 117 PRO A C 1
ATOM 846 O O . PRO A 1 117 ? -4.710 -3.201 2.653 1.00 96.00 117 PRO A O 1
ATOM 849 N N . ASP A 1 118 ? -3.827 -1.163 2.696 1.00 97.06 118 ASP A N 1
ATOM 850 C CA . ASP A 1 118 ? -3.816 -1.086 1.223 1.00 97.06 118 ASP A CA 1
ATOM 851 C C . ASP A 1 118 ? -2.708 -1.970 0.635 1.00 97.06 118 ASP A C 1
ATOM 853 O O . ASP A 1 118 ? -2.881 -2.570 -0.421 1.00 97.06 118 ASP A O 1
ATOM 857 N N . VAL A 1 119 ? -1.571 -2.024 1.327 1.00 98.25 119 VAL A N 1
ATOM 858 C CA . VAL A 1 119 ? -0.397 -2.849 1.028 1.00 98.25 119 VAL A CA 1
ATOM 859 C C . VAL A 1 119 ? 0.289 -3.221 2.335 1.00 98.25 119 VAL A C 1
ATOM 861 O O . VAL A 1 119 ? 0.095 -2.554 3.352 1.00 98.25 119 VAL A O 1
ATOM 864 N N . SER A 1 120 ? 1.177 -4.201 2.299 1.00 98.44 120 SER A N 1
ATOM 865 C CA . SER A 1 120 ? 2.125 -4.459 3.380 1.00 98.44 120 SER A CA 1
ATOM 866 C C . SER A 1 120 ? 3.547 -4.134 2.942 1.00 98.44 120 SER A C 1
ATOM 868 O O . SER A 1 120 ? 3.874 -4.178 1.759 1.00 98.44 120 SER A O 1
ATOM 870 N N . ALA A 1 121 ? 4.423 -3.802 3.883 1.00 98.38 121 ALA A N 1
ATOM 871 C CA . ALA A 1 121 ? 5.833 -3.570 3.598 1.00 98.38 121 ALA A CA 1
ATOM 872 C C . ALA A 1 121 ? 6.730 -4.259 4.634 1.00 98.38 121 ALA A C 1
ATOM 874 O O . ALA A 1 121 ? 6.293 -4.484 5.765 1.00 98.38 121 ALA A O 1
ATOM 875 N N . PRO A 1 122 ? 7.975 -4.612 4.266 1.00 97.50 122 PRO A N 1
ATOM 876 C CA . PRO A 1 122 ? 8.957 -5.124 5.214 1.00 97.50 122 PRO A CA 1
ATOM 877 C C . PRO A 1 122 ? 9.122 -4.239 6.461 1.00 97.50 122 PRO A C 1
ATOM 879 O O . PRO A 1 122 ? 9.243 -3.020 6.356 1.00 97.50 122 PRO A O 1
ATOM 882 N N . ALA A 1 123 ? 9.186 -4.865 7.631 1.00 97.12 123 ALA A N 1
ATOM 883 C CA . ALA A 1 123 ? 9.469 -4.272 8.935 1.00 97.12 123 ALA A CA 1
ATOM 884 C C . ALA A 1 123 ? 10.479 -5.149 9.688 1.00 97.12 123 ALA A C 1
ATOM 886 O O . ALA A 1 123 ? 10.751 -6.270 9.268 1.00 97.12 123 ALA A O 1
ATOM 887 N N . GLY A 1 124 ? 11.040 -4.646 10.792 1.00 93.44 124 GLY A N 1
ATOM 888 C CA . GLY A 1 124 ? 12.026 -5.386 11.590 1.00 93.44 124 GLY A CA 1
ATOM 889 C C . GLY A 1 124 ? 13.470 -5.207 11.109 1.00 93.44 124 GLY A C 1
ATOM 890 O O . GLY A 1 124 ? 14.324 -6.051 11.371 1.00 93.44 124 GLY A O 1
ATOM 891 N N . PHE A 1 125 ? 13.768 -4.131 10.371 1.00 92.50 125 PHE A N 1
ATOM 892 C CA . PHE A 1 125 ? 15.140 -3.817 9.960 1.00 92.50 125 PHE A CA 1
ATOM 893 C C . PHE A 1 125 ? 15.979 -3.375 11.155 1.00 92.50 125 PHE A C 1
ATOM 895 O O . PHE A 1 125 ? 15.480 -2.690 12.047 1.00 92.50 125 PHE A O 1
ATOM 902 N N . ASN A 1 126 ? 17.277 -3.683 11.131 1.00 91.19 126 ASN A N 1
ATOM 903 C CA . ASN A 1 126 ? 18.217 -3.110 12.090 1.00 91.19 126 ASN A CA 1
ATOM 904 C C . ASN A 1 126 ? 18.236 -1.586 11.945 1.00 91.19 126 ASN A C 1
ATOM 906 O O . ASN A 1 126 ? 18.649 -1.049 10.916 1.00 91.19 126 ASN A O 1
ATOM 910 N N . SER A 1 127 ? 17.788 -0.896 12.987 1.00 87.19 127 SER A N 1
ATOM 911 C CA . SER A 1 127 ? 17.801 0.555 13.059 1.00 87.19 127 SER A CA 1
ATOM 912 C C . SER A 1 127 ? 19.110 1.029 13.669 1.00 87.19 127 SER A C 1
ATOM 914 O O . SER A 1 127 ? 19.466 0.642 14.782 1.00 87.19 127 SER A O 1
ATOM 916 N N . VAL A 1 128 ? 19.803 1.925 12.964 1.00 88.12 128 VAL A N 1
ATOM 917 C CA . VAL A 1 128 ? 20.989 2.614 13.498 1.00 88.12 128 VAL A CA 1
ATOM 918 C C . VAL A 1 128 ? 20.606 3.489 14.692 1.00 88.12 128 VAL A C 1
ATOM 920 O O . VAL A 1 128 ? 21.333 3.534 15.677 1.00 88.12 128 VAL A O 1
ATOM 923 N N . THR A 1 129 ? 19.446 4.146 14.633 1.00 87.88 129 THR A N 1
ATOM 924 C CA . THR A 1 129 ? 18.967 5.051 15.686 1.00 87.88 129 THR A CA 1
ATOM 925 C C . THR A 1 129 ? 18.636 4.312 16.979 1.00 87.88 129 THR A C 1
ATOM 927 O O . THR A 1 129 ? 18.959 4.804 18.054 1.00 87.88 129 THR A O 1
ATOM 930 N N . PHE A 1 130 ? 18.007 3.136 16.887 1.00 85.56 130 PHE A N 1
ATOM 931 C CA . PHE A 1 130 ? 17.645 2.341 18.067 1.00 85.56 130 PHE A CA 1
ATOM 932 C C . PHE A 1 130 ? 18.723 1.326 18.473 1.00 85.56 130 PHE A C 1
ATOM 934 O O . PHE A 1 130 ? 18.629 0.748 19.550 1.00 85.56 130 PHE A O 1
ATOM 941 N N . GLY A 1 131 ? 19.726 1.079 17.623 1.00 90.00 131 GLY A N 1
ATOM 942 C CA . GLY A 1 131 ? 20.762 0.065 17.851 1.00 90.00 131 GLY A CA 1
ATOM 943 C C . GLY A 1 131 ? 20.254 -1.383 17.808 1.00 90.00 131 GLY A C 1
ATOM 944 O O . GLY A 1 131 ? 20.979 -2.295 18.193 1.00 90.00 131 GLY A O 1
ATOM 945 N N . GLN A 1 132 ? 19.016 -1.602 17.359 1.00 90.94 132 GLN A N 1
ATOM 946 C CA . GLN A 1 132 ? 18.343 -2.902 17.317 1.00 90.94 132 GLN A CA 1
ATOM 947 C C . GLN A 1 132 ? 17.297 -2.950 16.195 1.00 90.94 132 GLN A C 1
ATOM 949 O O . GLN A 1 132 ? 17.044 -1.941 15.530 1.00 90.94 132 GLN A O 1
ATOM 954 N N . ALA A 1 133 ? 16.685 -4.118 15.982 1.00 92.06 133 ALA A N 1
ATOM 955 C CA . ALA A 1 133 ? 15.585 -4.271 15.036 1.00 92.06 133 ALA A CA 1
ATOM 956 C C . ALA A 1 133 ? 14.413 -3.341 15.393 1.00 92.06 133 ALA A C 1
ATOM 958 O O . ALA A 1 133 ? 13.971 -3.288 16.541 1.00 92.06 133 ALA A O 1
ATOM 959 N N . PHE A 1 134 ? 13.915 -2.604 14.402 1.00 92.31 134 PHE A N 1
ATOM 960 C CA . PHE A 1 134 ? 12.731 -1.764 14.520 1.00 92.31 134 PHE A CA 1
ATOM 961 C C . PHE A 1 134 ? 11.559 -2.441 13.811 1.00 92.31 134 PHE A C 1
ATOM 963 O O . PHE A 1 134 ? 11.421 -2.371 12.587 1.00 92.31 134 PHE A O 1
ATOM 970 N N . SER A 1 135 ? 10.749 -3.140 14.600 1.00 92.38 135 SER A N 1
ATOM 971 C CA . SER A 1 135 ? 9.507 -3.785 14.174 1.00 92.38 135 SER A CA 1
ATOM 972 C C . SER A 1 135 ? 8.313 -2.856 14.394 1.00 92.38 135 SER A C 1
ATOM 974 O O . SER A 1 135 ? 8.334 -1.996 15.274 1.00 92.38 135 SER A O 1
ATOM 976 N N . GLY A 1 136 ? 7.270 -3.018 13.585 1.00 92.31 136 GLY A N 1
ATOM 977 C CA . GLY A 1 136 ? 6.062 -2.197 13.637 1.00 92.31 136 GLY A CA 1
ATOM 978 C C . GLY A 1 136 ? 5.597 -1.753 12.255 1.00 92.31 136 GLY A C 1
ATOM 979 O O . GLY A 1 136 ? 6.392 -1.604 11.325 1.00 92.31 136 GLY A O 1
ATOM 980 N N . THR A 1 137 ? 4.308 -1.446 12.125 1.00 94.00 137 THR A N 1
ATOM 981 C CA . THR A 1 137 ? 3.788 -0.737 10.942 1.00 94.00 137 THR A CA 1
ATOM 982 C C . THR A 1 137 ? 4.436 0.643 10.786 1.00 94.00 137 THR A C 1
ATOM 984 O O . THR A 1 137 ? 4.643 1.096 9.665 1.00 94.00 137 THR A O 1
ATOM 987 N N . SER A 1 138 ? 4.897 1.255 11.884 1.00 92.56 138 SER A N 1
ATOM 988 C CA . SER A 1 138 ? 5.760 2.446 11.881 1.00 92.56 138 SER A CA 1
ATOM 989 C C . SER A 1 138 ? 7.094 2.242 11.151 1.00 92.56 138 SER A C 1
ATOM 991 O O . SER A 1 138 ? 7.629 3.199 10.601 1.00 92.56 138 SER A O 1
ATOM 993 N N . ALA A 1 139 ? 7.636 1.019 11.134 1.00 94.81 139 ALA A N 1
ATOM 994 C CA . ALA A 1 139 ? 8.841 0.666 10.380 1.00 94.81 139 ALA A CA 1
ATOM 995 C C . ALA A 1 139 ? 8.528 0.313 8.917 1.00 94.81 139 ALA A C 1
ATOM 997 O O . ALA A 1 139 ? 9.329 0.601 8.032 1.00 94.81 139 ALA A O 1
ATOM 998 N N . ALA A 1 140 ? 7.350 -0.260 8.657 1.00 97.25 140 ALA A N 1
ATOM 999 C CA . ALA A 1 140 ? 6.868 -0.583 7.315 1.00 97.25 140 ALA A CA 1
ATOM 1000 C C . ALA A 1 140 ? 6.477 0.670 6.504 1.00 97.25 140 ALA A C 1
ATOM 1002 O O . ALA A 1 140 ? 6.801 0.788 5.321 1.00 97.25 140 ALA A O 1
ATOM 1003 N N . ALA A 1 141 ? 5.813 1.640 7.138 1.00 96.50 141 ALA A N 1
ATOM 1004 C CA . ALA A 1 141 ? 5.355 2.880 6.512 1.00 96.50 141 ALA A CA 1
ATOM 1005 C C . ALA A 1 141 ? 6.459 3.648 5.747 1.00 96.50 141 ALA A C 1
ATOM 1007 O O . ALA A 1 141 ? 6.238 3.976 4.577 1.00 96.50 141 ALA A O 1
ATOM 1008 N N . PRO A 1 142 ? 7.659 3.906 6.313 1.00 95.50 142 PRO A N 1
ATOM 1009 C CA . PRO A 1 142 ? 8.727 4.582 5.581 1.00 95.50 142 PRO A CA 1
ATOM 1010 C C . PRO A 1 142 ? 9.283 3.760 4.408 1.00 95.50 142 PRO A C 1
ATOM 1012 O O . PRO A 1 142 ? 9.801 4.356 3.467 1.00 95.50 142 PRO A O 1
ATOM 1015 N N . VAL A 1 143 ? 9.147 2.428 4.397 1.00 96.50 143 VAL A N 1
ATOM 1016 C CA . VAL A 1 143 ? 9.542 1.600 3.241 1.00 96.50 143 VAL A CA 1
ATOM 1017 C C . VAL A 1 143 ? 8.616 1.862 2.055 1.00 96.50 143 VAL A C 1
ATOM 1019 O O . VAL A 1 143 ? 9.087 2.155 0.955 1.00 96.50 143 VAL A O 1
ATOM 1022 N N . ALA A 1 144 ? 7.299 1.842 2.279 1.00 97.69 144 ALA A N 1
ATOM 1023 C CA . ALA A 1 144 ? 6.325 2.200 1.248 1.00 97.69 144 ALA A CA 1
ATOM 1024 C C . ALA A 1 144 ? 6.479 3.668 0.802 1.00 97.69 144 ALA A C 1
ATOM 1026 O O . ALA A 1 144 ? 6.397 3.965 -0.392 1.00 97.69 144 ALA A O 1
ATOM 1027 N N . ALA A 1 145 ? 6.776 4.585 1.731 1.00 97.31 145 ALA A N 1
ATOM 1028 C CA . ALA A 1 145 ? 7.072 5.980 1.404 1.00 97.31 145 ALA A CA 1
ATOM 1029 C C . ALA A 1 145 ? 8.357 6.131 0.566 1.00 97.31 145 ALA A C 1
ATOM 1031 O O . ALA A 1 145 ? 8.400 6.948 -0.352 1.00 97.31 145 ALA A O 1
ATOM 1032 N N . GLY A 1 146 ? 9.386 5.321 0.825 1.00 96.88 146 GLY A N 1
ATOM 1033 C CA . GLY A 1 146 ? 10.604 5.270 0.014 1.00 96.88 146 GLY A CA 1
ATOM 1034 C C . GLY A 1 146 ? 10.324 4.820 -1.420 1.00 96.88 146 GLY A C 1
ATOM 1035 O O . GLY A 1 146 ? 10.795 5.448 -2.367 1.00 96.88 146 GLY A O 1
ATOM 1036 N N . ILE A 1 147 ? 9.482 3.799 -1.599 1.00 96.00 147 ILE A N 1
ATOM 1037 C CA . ILE A 1 147 ? 9.005 3.374 -2.926 1.00 96.00 147 ILE A CA 1
ATOM 1038 C C . ILE A 1 147 ? 8.236 4.507 -3.613 1.00 96.00 147 ILE A C 1
ATOM 1040 O O . ILE A 1 147 ? 8.507 4.818 -4.773 1.00 96.00 147 ILE A O 1
ATOM 1044 N N . ALA A 1 148 ? 7.335 5.180 -2.896 1.00 96.81 148 ALA A N 1
ATOM 1045 C CA . ALA A 1 148 ? 6.613 6.340 -3.412 1.00 96.81 148 ALA A CA 1
ATOM 1046 C C . ALA A 1 148 ? 7.561 7.461 -3.877 1.00 96.81 148 ALA A C 1
ATOM 1048 O O . ALA A 1 148 ? 7.331 8.063 -4.927 1.00 96.81 148 ALA A O 1
ATOM 1049 N N . ALA A 1 149 ? 8.633 7.725 -3.125 1.00 97.12 149 ALA A N 1
ATOM 1050 C CA . ALA A 1 149 ? 9.645 8.715 -3.480 1.00 97.12 149 ALA A CA 1
ATOM 1051 C C . ALA A 1 149 ? 10.449 8.303 -4.723 1.00 97.12 149 ALA A C 1
ATOM 1053 O O . ALA A 1 149 ? 10.692 9.143 -5.586 1.00 97.12 149 ALA A O 1
ATOM 1054 N N . LEU A 1 150 ? 10.809 7.022 -4.861 1.00 95.25 150 LEU A N 1
ATOM 1055 C CA . LEU A 1 150 ? 11.488 6.503 -6.055 1.00 95.25 150 LEU A CA 1
ATOM 1056 C C . LEU A 1 150 ? 10.614 6.634 -7.308 1.00 95.25 150 LEU A C 1
ATOM 1058 O O . LEU A 1 150 ? 11.092 7.095 -8.343 1.00 95.25 150 LEU A O 1
ATOM 1062 N N . LEU A 1 151 ? 9.326 6.294 -7.207 1.00 93.88 151 LEU A N 1
ATOM 1063 C CA . LEU A 1 151 ? 8.369 6.429 -8.309 1.00 93.88 151 LEU A CA 1
ATOM 1064 C C . LEU A 1 151 ? 8.211 7.893 -8.751 1.00 93.88 151 LEU A C 1
ATOM 1066 O O . LEU A 1 151 ? 8.188 8.181 -9.948 1.00 93.88 151 LEU A O 1
ATOM 1070 N N . GLN A 1 152 ? 8.147 8.825 -7.796 1.00 94.81 152 GLN A N 1
ATOM 1071 C CA . GLN A 1 152 ? 8.087 10.262 -8.086 1.00 94.81 152 GLN A CA 1
ATOM 1072 C C . GLN A 1 152 ? 9.401 10.788 -8.672 1.00 94.81 152 GLN A C 1
ATOM 1074 O O . GLN A 1 152 ? 9.380 11.521 -9.657 1.00 94.81 152 GLN A O 1
ATOM 1079 N N . GLY A 1 153 ? 10.545 10.390 -8.111 1.00 94.44 153 GLY A N 1
ATOM 1080 C CA . GLY A 1 153 ? 11.869 10.791 -8.592 1.00 94.44 153 GLY A CA 1
ATOM 1081 C C . GLY A 1 153 ? 12.165 10.297 -10.009 1.00 94.44 153 GLY A C 1
ATOM 1082 O O . GLY A 1 153 ? 12.831 10.989 -10.774 1.00 94.44 153 GLY A O 1
ATOM 1083 N N . ALA A 1 154 ? 11.611 9.144 -10.389 1.00 91.31 154 ALA A N 1
ATOM 1084 C CA . ALA A 1 154 ? 11.659 8.624 -11.752 1.00 91.31 154 ALA A CA 1
ATOM 1085 C C . ALA A 1 154 ? 10.659 9.304 -12.712 1.00 91.31 154 ALA A C 1
ATOM 1087 O O . ALA A 1 154 ? 10.637 8.980 -13.898 1.00 91.31 154 ALA A O 1
ATOM 1088 N N . GLY A 1 155 ? 9.814 10.220 -12.224 1.00 90.88 155 GLY A N 1
ATOM 1089 C CA . GLY A 1 155 ? 8.783 10.887 -13.023 1.00 90.88 155 GLY A CA 1
ATOM 1090 C C . GLY A 1 155 ? 7.613 9.981 -13.424 1.00 90.88 155 GLY A C 1
ATOM 1091 O O . GLY A 1 155 ? 6.870 10.326 -14.339 1.00 90.88 155 GLY A O 1
ATOM 1092 N N . LEU A 1 156 ? 7.437 8.829 -12.762 1.00 89.94 156 LEU A N 1
ATOM 1093 C CA . LEU A 1 156 ? 6.393 7.848 -13.092 1.00 89.94 156 LEU A CA 1
ATOM 1094 C C . LEU A 1 156 ? 5.020 8.214 -12.511 1.00 89.94 156 LEU A C 1
ATOM 1096 O O . LEU A 1 156 ? 3.994 7.758 -13.010 1.00 89.94 156 LEU A O 1
ATOM 1100 N N . ALA A 1 157 ? 4.987 9.040 -11.464 1.00 90.25 157 ALA A N 1
ATOM 1101 C CA . ALA A 1 157 ? 3.758 9.569 -10.885 1.00 90.25 157 ALA A CA 1
ATOM 1102 C C . ALA A 1 157 ? 3.965 10.959 -10.287 1.00 90.25 157 ALA A C 1
ATOM 1104 O O . ALA A 1 157 ? 5.024 11.275 -9.747 1.00 90.25 157 ALA A O 1
ATOM 1105 N N . VAL A 1 158 ? 2.895 11.756 -10.310 1.00 91.88 158 VAL A N 1
ATOM 1106 C CA . VAL A 1 158 ? 2.788 12.971 -9.494 1.00 91.88 158 VAL A CA 1
ATOM 1107 C C . VAL A 1 158 ? 2.280 12.629 -8.085 1.00 91.88 158 VAL A C 1
ATOM 1109 O O . VAL A 1 158 ? 1.567 11.628 -7.930 1.00 91.88 158 VAL A O 1
ATOM 1112 N N . PRO A 1 159 ? 2.599 13.446 -7.060 1.00 93.31 159 PRO A N 1
ATOM 1113 C CA . PRO A 1 159 ? 2.082 13.262 -5.705 1.00 93.31 159 PRO A CA 1
ATOM 1114 C C . PRO A 1 159 ? 0.554 13.119 -5.655 1.00 93.31 159 PRO A C 1
ATOM 1116 O O . PRO A 1 159 ? -0.174 13.760 -6.413 1.00 93.31 159 PRO A O 1
ATOM 1119 N N . GLY A 1 160 ? 0.062 12.297 -4.726 1.00 92.69 160 GLY A N 1
ATOM 1120 C CA . GLY A 1 160 ? -1.366 12.037 -4.537 1.00 92.69 160 GLY A CA 1
ATOM 1121 C C . GLY A 1 160 ? -1.813 10.705 -5.141 1.00 92.69 160 GLY A C 1
ATOM 1122 O O . GLY A 1 160 ? -1.135 9.686 -4.996 1.00 92.69 160 GLY A O 1
ATOM 1123 N N . ARG A 1 161 ? -2.972 10.706 -5.809 1.00 94.06 161 ARG A N 1
ATOM 1124 C CA . ARG A 1 161 ? -3.659 9.489 -6.274 1.00 94.06 161 ARG A CA 1
ATOM 1125 C C . ARG A 1 161 ? -2.807 8.616 -7.205 1.00 94.06 161 ARG A C 1
ATOM 1127 O O . ARG A 1 161 ? -2.851 7.401 -7.062 1.00 94.06 161 ARG A O 1
ATOM 1134 N N . SER A 1 162 ? -2.039 9.193 -8.133 1.00 93.06 162 SER A N 1
ATOM 1135 C CA . SER A 1 162 ? -1.189 8.414 -9.054 1.00 93.06 162 SER A CA 1
ATOM 1136 C C . SER A 1 162 ? -0.061 7.683 -8.332 1.00 93.06 162 SER A C 1
ATOM 1138 O O . SER A 1 162 ? 0.166 6.506 -8.598 1.00 93.06 162 SER A O 1
ATOM 1140 N N . THR A 1 163 ? 0.604 8.342 -7.379 1.00 95.94 163 THR A N 1
ATOM 1141 C CA . THR A 1 163 ? 1.620 7.690 -6.544 1.00 95.94 163 THR A CA 1
ATOM 1142 C C . THR A 1 163 ? 0.994 6.572 -5.720 1.00 95.94 163 THR A C 1
ATOM 1144 O O . THR A 1 163 ? 1.515 5.461 -5.708 1.00 95.94 163 THR A O 1
ATOM 1147 N N . ALA A 1 164 ? -0.139 6.838 -5.061 1.00 95.94 164 ALA A N 1
ATOM 1148 C CA . ALA A 1 164 ? -0.830 5.836 -4.254 1.00 95.94 164 ALA A CA 1
ATOM 1149 C C . ALA A 1 164 ? -1.241 4.611 -5.084 1.00 95.94 164 ALA A C 1
ATOM 1151 O O . ALA A 1 164 ? -1.082 3.482 -4.628 1.00 95.94 164 ALA A O 1
ATOM 1152 N N . ALA A 1 165 ? -1.722 4.822 -6.311 1.00 95.50 165 ALA A N 1
ATOM 1153 C CA . ALA A 1 165 ? -2.068 3.741 -7.223 1.00 95.50 165 ALA A CA 1
ATOM 1154 C C . ALA A 1 165 ? -0.848 2.900 -7.624 1.00 95.50 165 ALA A C 1
ATOM 1156 O O . ALA A 1 165 ? -0.913 1.677 -7.549 1.00 95.50 165 ALA A O 1
ATOM 1157 N N . LEU A 1 166 ? 0.277 3.530 -7.983 1.00 95.19 166 LEU A N 1
ATOM 1158 C CA . LEU A 1 166 ? 1.491 2.791 -8.343 1.00 95.19 166 LEU A CA 1
ATOM 1159 C C . LEU A 1 166 ? 2.099 2.029 -7.159 1.00 95.19 166 LEU A C 1
ATOM 1161 O O . LEU A 1 166 ? 2.566 0.909 -7.343 1.00 95.19 166 LEU A O 1
ATOM 1165 N N . VAL A 1 167 ? 2.047 2.576 -5.941 1.00 96.94 167 VAL A N 1
ATOM 1166 C CA . VAL A 1 167 ? 2.491 1.851 -4.735 1.00 96.94 167 VAL A CA 1
ATOM 1167 C C . VAL A 1 167 ? 1.638 0.600 -4.491 1.00 96.94 167 VAL A C 1
ATOM 1169 O O . VAL A 1 167 ? 2.188 -0.443 -4.159 1.00 96.94 167 VAL A O 1
ATOM 1172 N N . LYS A 1 168 ? 0.314 0.683 -4.691 1.00 95.81 168 LYS A N 1
ATOM 1173 C CA . LYS A 1 168 ? -0.611 -0.463 -4.558 1.00 95.81 168 LYS A CA 1
ATOM 1174 C C . LYS A 1 168 ? -0.470 -1.489 -5.680 1.00 95.81 168 LYS A C 1
ATOM 1176 O O . LYS A 1 168 ? -0.917 -2.618 -5.532 1.00 95.81 168 LYS A O 1
ATOM 1181 N N . HIS A 1 169 ? 0.121 -1.082 -6.796 1.00 94.50 169 HIS A N 1
ATOM 1182 C CA . HIS A 1 169 ? 0.310 -1.917 -7.969 1.00 94.50 169 HIS A CA 1
ATOM 1183 C C . HIS A 1 169 ? 1.632 -2.698 -7.931 1.00 94.50 169 HIS A C 1
ATOM 1185 O O . HIS A 1 169 ? 1.656 -3.880 -8.258 1.00 94.50 169 HIS A O 1
ATOM 1191 N N . PHE A 1 170 ? 2.728 -2.065 -7.502 1.00 94.31 170 PHE A N 1
ATOM 1192 C CA . PHE A 1 170 ? 4.032 -2.721 -7.381 1.00 94.31 170 PHE A CA 1
ATOM 1193 C C . PHE A 1 170 ? 4.133 -3.521 -6.083 1.00 94.31 170 PHE A C 1
ATOM 1195 O O . PHE A 1 170 ? 4.732 -3.085 -5.096 1.00 94.31 170 PHE A O 1
ATOM 1202 N N . VAL A 1 171 ? 3.521 -4.702 -6.100 1.00 96.19 171 VAL A N 1
ATOM 1203 C CA . VAL A 1 171 ? 3.430 -5.620 -4.966 1.00 96.19 171 VAL A CA 1
ATOM 1204 C C . VAL A 1 171 ? 3.723 -7.057 -5.394 1.00 96.19 171 VAL A C 1
ATOM 1206 O O . VAL A 1 171 ? 3.458 -7.462 -6.523 1.00 96.19 171 VAL A O 1
ATOM 1209 N N . ALA A 1 172 ? 4.258 -7.844 -4.469 1.00 96.00 172 ALA A N 1
ATOM 1210 C CA . ALA A 1 172 ? 4.191 -9.294 -4.511 1.00 96.00 172 ALA A CA 1
ATOM 1211 C C . ALA A 1 172 ? 2.954 -9.736 -3.724 1.00 96.00 172 ALA A C 1
ATOM 1213 O O . ALA A 1 172 ? 2.863 -9.461 -2.525 1.00 96.00 172 ALA A O 1
ATOM 1214 N N . ASP A 1 173 ? 2.024 -10.407 -4.398 1.00 96.88 173 ASP A N 1
ATOM 1215 C CA . ASP A 1 173 ? 0.826 -10.964 -3.771 1.00 96.88 173 ASP A CA 1
ATOM 1216 C C . ASP A 1 173 ? 1.212 -12.015 -2.713 1.00 96.88 173 ASP A C 1
ATOM 1218 O O . ASP A 1 173 ? 2.037 -12.900 -2.968 1.00 96.88 173 ASP A O 1
ATOM 1222 N N . LEU A 1 174 ? 0.660 -11.878 -1.510 1.00 97.06 174 LEU A N 1
ATOM 1223 C CA . LEU A 1 174 ? 0.909 -12.738 -0.355 1.00 97.06 174 LEU A CA 1
ATOM 1224 C C . LEU A 1 174 ? -0.425 -13.026 0.325 1.00 97.06 174 LEU A C 1
ATOM 1226 O O . LEU A 1 174 ? -1.245 -12.130 0.448 1.00 97.06 174 LEU A O 1
ATOM 1230 N N . GLY A 1 175 ? -0.577 -14.236 0.863 1.00 95.50 175 GLY A N 1
ATOM 1231 C CA . GLY A 1 175 ? -1.825 -14.646 1.500 1.00 95.50 175 GLY A CA 1
ATOM 1232 C C . GLY A 1 175 ? -2.769 -15.309 0.505 1.00 95.50 175 GLY A C 1
ATOM 1233 O O . GLY A 1 175 ? -2.362 -16.230 -0.213 1.00 95.50 175 GLY A O 1
ATOM 1234 N N . ALA A 1 176 ? -4.037 -14.908 0.525 1.00 94.88 176 ALA A N 1
ATOM 1235 C CA . ALA A 1 176 ? -5.011 -15.404 -0.440 1.00 94.88 176 ALA A CA 1
ATOM 1236 C C . ALA A 1 176 ? -4.769 -14.727 -1.799 1.00 94.88 176 ALA A C 1
ATOM 1238 O O . ALA A 1 176 ? -4.432 -13.554 -1.811 1.00 94.88 176 ALA A O 1
ATOM 1239 N N . PRO A 1 177 ? -4.951 -15.416 -2.943 1.00 96.38 177 PRO A N 1
ATOM 1240 C CA . PRO A 1 177 ? -4.763 -14.776 -4.241 1.00 96.38 177 PRO A CA 1
ATOM 1241 C C . PRO A 1 177 ? -5.641 -13.530 -4.418 1.00 96.38 177 PRO A C 1
ATOM 1243 O O . PRO A 1 177 ? -6.871 -13.609 -4.314 1.00 96.38 177 PRO A O 1
ATOM 1246 N N . GLY A 1 178 ? -5.008 -12.416 -4.776 1.00 95.69 178 GLY A N 1
ATOM 1247 C CA . GLY A 1 178 ? -5.636 -11.106 -4.903 1.00 95.69 178 GLY A CA 1
ATOM 1248 C C . GLY A 1 178 ? -5.724 -10.340 -3.576 1.00 95.69 178 GLY A C 1
ATOM 1249 O O . GLY A 1 178 ? -5.260 -10.805 -2.545 1.00 95.69 178 GLY A O 1
ATOM 1250 N N . PRO A 1 179 ? -6.323 -9.136 -3.581 1.00 96.31 179 PRO A N 1
ATOM 1251 C CA . PRO A 1 179 ? -6.353 -8.308 -2.384 1.00 96.31 179 PRO A CA 1
ATOM 1252 C C . PRO A 1 179 ? -7.071 -8.976 -1.204 1.00 96.31 179 PRO A C 1
ATOM 1254 O O . PRO A 1 179 ? -8.203 -9.444 -1.353 1.00 96.31 179 PRO A O 1
ATOM 1257 N N . ASP A 1 180 ? -6.456 -8.940 -0.021 1.00 97.38 180 ASP A N 1
ATOM 1258 C CA . ASP A 1 180 ? -7.007 -9.514 1.207 1.00 97.38 180 ASP A CA 1
ATOM 1259 C C . ASP A 1 180 ? -6.826 -8.605 2.437 1.00 97.38 180 ASP A C 1
ATOM 1261 O O . ASP A 1 180 ? -6.078 -7.628 2.430 1.00 97.38 180 ASP A O 1
ATOM 1265 N N . ASN A 1 181 ? -7.550 -8.909 3.517 1.00 96.62 181 ASN A N 1
ATOM 1266 C CA . ASN A 1 181 ? -7.532 -8.111 4.749 1.00 96.62 181 ASN A CA 1
ATOM 1267 C C . ASN A 1 181 ? -6.240 -8.258 5.573 1.00 96.62 181 ASN A C 1
ATOM 1269 O O . ASN A 1 181 ? -6.082 -7.568 6.578 1.00 96.62 181 ASN A O 1
ATOM 1273 N N . THR A 1 182 ? -5.325 -9.141 5.184 1.00 97.00 182 THR A N 1
ATOM 1274 C CA . THR A 1 182 ? -4.072 -9.397 5.896 1.00 97.00 182 THR A CA 1
ATOM 1275 C C . THR A 1 182 ? -2.914 -8.627 5.262 1.00 97.00 182 THR A C 1
ATOM 1277 O O . THR A 1 182 ? -2.183 -7.925 5.964 1.00 97.00 182 THR A O 1
ATOM 1280 N N . PHE A 1 183 ? -2.747 -8.720 3.944 1.00 98.19 183 PHE A N 1
ATOM 1281 C CA . PHE A 1 183 ? -1.642 -8.126 3.189 1.00 98.19 183 PHE A CA 1
ATOM 1282 C C . PHE A 1 183 ? -2.062 -6.952 2.294 1.00 98.19 183 PHE A C 1
ATOM 1284 O O . PHE A 1 183 ? -1.202 -6.312 1.680 1.00 98.19 183 PHE A O 1
ATOM 1291 N N . GLY A 1 184 ? -3.355 -6.633 2.224 1.00 97.38 184 GLY A N 1
ATOM 1292 C CA . GLY A 1 184 ? -3.864 -5.660 1.267 1.00 97.38 184 GLY A CA 1
ATOM 1293 C C . GLY A 1 184 ? -3.711 -6.187 -0.150 1.00 97.38 184 GLY A C 1
ATOM 1294 O O . GLY A 1 184 ? -3.991 -7.349 -0.408 1.00 97.38 184 GLY A O 1
ATOM 1295 N N . ALA A 1 185 ? -3.219 -5.356 -1.069 1.00 97.25 185 ALA A N 1
ATOM 1296 C CA . ALA A 1 185 ? -2.848 -5.808 -2.410 1.00 97.25 185 ALA A CA 1
ATOM 1297 C C . ALA A 1 185 ? -1.597 -6.715 -2.431 1.00 97.25 185 ALA A C 1
ATOM 1299 O O . ALA A 1 185 ? -1.331 -7.350 -3.447 1.00 97.25 185 ALA A O 1
ATOM 1300 N N . GLY A 1 186 ? -0.814 -6.752 -1.346 1.00 98.00 186 GLY A N 1
ATOM 1301 C CA . GLY A 1 186 ? 0.408 -7.546 -1.238 1.00 98.00 186 GLY A CA 1
ATOM 1302 C C . GLY A 1 186 ? 1.580 -6.778 -0.624 1.00 98.00 186 GLY A C 1
ATOM 1303 O O . GLY A 1 186 ? 1.464 -5.626 -0.193 1.00 98.00 186 GLY A O 1
ATOM 1304 N N . LYS A 1 187 ? 2.748 -7.426 -0.589 1.00 98.06 187 LYS A N 1
ATOM 1305 C CA . LYS A 1 187 ? 4.000 -6.837 -0.096 1.00 98.06 187 LYS A CA 1
ATOM 1306 C C . LYS A 1 187 ? 4.614 -5.922 -1.150 1.00 98.06 187 LYS A C 1
ATOM 1308 O O . LYS A 1 187 ? 4.995 -6.413 -2.208 1.00 98.06 187 LYS A O 1
ATOM 1313 N N . VAL A 1 188 ? 4.783 -4.633 -0.856 1.00 97.38 188 VAL A N 1
ATOM 1314 C CA . VAL A 1 188 ? 5.391 -3.669 -1.787 1.00 97.38 188 VAL A CA 1
ATOM 1315 C C . VAL A 1 188 ? 6.754 -4.149 -2.279 1.00 97.38 188 VAL A C 1
ATOM 1317 O O . VAL A 1 188 ? 7.632 -4.524 -1.496 1.00 97.38 188 VAL A O 1
ATOM 1320 N N . LEU A 1 189 ? 6.916 -4.153 -3.597 1.00 94.00 189 LEU A N 1
ATOM 1321 C CA . LEU A 1 189 ? 8.101 -4.645 -4.276 1.00 94.00 189 LEU A CA 1
ATOM 1322 C C . LEU A 1 189 ? 8.228 -3.948 -5.629 1.00 94.00 189 LEU A C 1
ATOM 1324 O O . LEU A 1 189 ? 7.448 -4.196 -6.545 1.00 94.00 189 LEU A O 1
ATOM 1328 N N . LEU A 1 190 ? 9.242 -3.092 -5.762 1.00 90.81 190 LEU A N 1
ATOM 1329 C CA . LEU A 1 190 ? 9.622 -2.567 -7.068 1.00 90.81 190 LEU A CA 1
ATOM 1330 C C . LEU A 1 190 ? 10.262 -3.679 -7.914 1.00 90.81 190 LEU A C 1
ATOM 1332 O O . LEU A 1 190 ? 10.944 -4.549 -7.360 1.00 90.81 190 LEU A O 1
ATOM 1336 N N . PRO A 1 191 ? 10.087 -3.646 -9.246 1.00 84.06 191 PRO A N 1
ATOM 1337 C CA . PRO A 1 191 ? 10.798 -4.553 -10.133 1.00 84.06 191 PRO A CA 1
ATOM 1338 C C . PRO A 1 191 ? 12.311 -4.385 -9.968 1.00 84.06 191 PRO A C 1
ATOM 1340 O O . PRO A 1 191 ? 12.800 -3.331 -9.550 1.00 84.06 191 PRO A O 1
ATOM 1343 N N . ALA A 1 192 ? 13.056 -5.435 -10.321 1.00 80.12 192 ALA A N 1
ATOM 1344 C CA . ALA A 1 192 ? 14.508 -5.355 -10.355 1.00 80.12 192 ALA A CA 1
ATOM 1345 C C . ALA A 1 192 ? 14.942 -4.145 -11.205 1.00 80.12 192 ALA A C 1
ATOM 1347 O O . ALA A 1 192 ? 14.321 -3.884 -12.245 1.00 80.12 192 ALA A O 1
ATOM 1348 N N . PRO A 1 193 ? 15.992 -3.409 -10.794 1.00 70.75 193 PRO A N 1
ATOM 1349 C CA . PRO A 1 193 ? 16.553 -2.360 -11.626 1.00 70.75 193 PRO A CA 1
ATOM 1350 C C . PRO A 1 193 ? 16.842 -2.910 -13.028 1.00 70.75 193 PRO A C 1
ATOM 1352 O O . PRO A 1 193 ? 17.247 -4.074 -13.141 1.00 70.75 193 PRO A O 1
ATOM 1355 N N . PRO A 1 194 ? 16.664 -2.105 -14.090 1.00 66.75 194 PRO A N 1
ATOM 1356 C CA . PRO A 1 194 ? 17.061 -2.525 -15.423 1.00 66.75 194 PRO A CA 1
ATOM 1357 C C . PRO A 1 194 ? 18.513 -3.002 -15.384 1.00 66.75 194 PRO A C 1
ATOM 1359 O O . PRO A 1 194 ? 19.356 -2.374 -14.735 1.00 66.75 194 PRO A O 1
ATOM 1362 N N . ALA A 1 195 ? 18.811 -4.105 -16.075 1.00 75.06 195 ALA A N 1
ATOM 1363 C CA . ALA A 1 195 ? 20.197 -4.491 -16.291 1.00 75.06 195 ALA A CA 1
ATOM 1364 C C . ALA A 1 195 ? 20.951 -3.304 -16.909 1.00 75.06 195 ALA A C 1
ATOM 1366 O O . ALA A 1 195 ? 20.365 -2.518 -17.661 1.00 75.06 195 ALA A O 1
ATOM 1367 N N . ALA A 1 196 ? 22.238 -3.167 -16.571 1.00 71.56 196 ALA A N 1
ATOM 1368 C CA . ALA A 1 196 ? 23.075 -2.129 -17.153 1.00 71.56 196 ALA A CA 1
ATOM 1369 C C . ALA A 1 196 ? 22.892 -2.135 -18.674 1.00 71.56 196 ALA A C 1
ATOM 1371 O O . ALA A 1 196 ? 22.987 -3.189 -19.310 1.00 71.56 196 ALA A O 1
ATOM 1372 N N . LEU A 1 197 ? 22.578 -0.966 -19.240 1.00 63.81 197 LEU A N 1
ATOM 1373 C CA . LEU A 1 197 ? 22.474 -0.832 -20.685 1.00 63.81 197 LEU A CA 1
ATOM 1374 C C . LEU A 1 197 ? 23.797 -1.299 -21.287 1.00 63.81 197 LEU A C 1
ATOM 1376 O O . LEU A 1 197 ? 24.867 -0.951 -20.780 1.00 63.81 197 LEU A O 1
ATOM 1380 N N . SER A 1 198 ? 23.714 -2.099 -22.350 1.00 67.25 198 SER A N 1
ATOM 1381 C CA . SER A 1 198 ? 24.903 -2.498 -23.091 1.00 67.25 198 SER A CA 1
ATOM 1382 C C . SER A 1 198 ? 25.697 -1.247 -23.459 1.00 67.25 198 SER A C 1
ATOM 1384 O O . SER A 1 198 ? 25.146 -0.296 -24.015 1.00 67.25 198 SER A O 1
ATOM 1386 N N . THR A 1 199 ? 26.988 -1.242 -23.135 1.00 74.38 199 THR A N 1
ATOM 1387 C CA . THR A 1 199 ? 27.908 -0.181 -23.557 1.00 74.38 199 THR A CA 1
ATOM 1388 C C . THR A 1 199 ? 28.286 -0.312 -25.027 1.00 74.38 199 THR A C 1
ATOM 1390 O O . THR A 1 199 ? 28.950 0.573 -25.561 1.00 74.38 199 THR A O 1
ATOM 1393 N N . GLU A 1 200 ? 27.882 -1.408 -25.680 1.00 75.38 200 GLU A N 1
ATOM 1394 C CA . GLU A 1 200 ? 27.994 -1.530 -27.125 1.00 75.38 200 GLU A CA 1
ATOM 1395 C C . GLU A 1 200 ? 27.188 -0.397 -27.764 1.00 75.38 200 GLU A C 1
ATOM 1397 O O . GLU A 1 200 ? 25.987 -0.275 -27.492 1.00 75.38 200 GLU A O 1
ATOM 1402 N N . PRO A 1 201 ? 27.817 0.447 -28.601 1.00 63.59 201 PRO A N 1
ATOM 1403 C CA . PRO A 1 201 ? 27.104 1.517 -29.264 1.00 63.59 201 PRO A CA 1
ATOM 1404 C C . PRO A 1 201 ? 25.928 0.909 -30.018 1.00 63.59 201 PRO A C 1
ATOM 1406 O O . PRO A 1 201 ? 26.113 0.031 -30.865 1.00 63.59 201 PRO A O 1
ATOM 1409 N N . GLY A 1 202 ? 24.717 1.373 -29.700 1.00 56.69 202 GLY A N 1
ATOM 1410 C CA . GLY A 1 202 ? 23.512 0.949 -30.393 1.00 56.69 202 GLY A CA 1
ATOM 1411 C C . GLY A 1 202 ? 23.706 1.161 -31.888 1.00 56.69 202 GLY A C 1
ATOM 1412 O O . GLY A 1 202 ? 23.710 2.292 -32.374 1.00 56.69 202 GLY A O 1
ATOM 1413 N N . LYS A 1 203 ? 23.912 0.076 -32.634 1.00 59.09 203 LYS A N 1
ATOM 1414 C CA . LYS A 1 203 ? 23.984 0.156 -34.084 1.00 59.09 203 LYS A CA 1
ATOM 1415 C C . LYS A 1 203 ? 22.556 0.242 -34.581 1.00 59.09 203 LYS A C 1
ATOM 1417 O O . LYS A 1 203 ? 21.796 -0.715 -34.462 1.00 59.09 203 LYS A O 1
ATOM 1422 N N . TYR A 1 204 ? 22.198 1.384 -35.157 1.00 51.34 204 TYR A N 1
ATOM 1423 C CA . TYR A 1 204 ? 20.984 1.472 -35.949 1.00 51.34 204 TYR A CA 1
ATOM 1424 C C . TYR A 1 204 ? 21.082 0.443 -37.082 1.00 51.34 204 TYR A C 1
ATOM 1426 O O . TYR A 1 204 ? 21.900 0.577 -37.995 1.00 51.34 204 TYR A O 1
ATOM 1434 N N . VAL A 1 205 ? 20.289 -0.620 -36.980 1.00 62.28 205 VAL A N 1
ATOM 1435 C CA . VAL A 1 205 ? 20.064 -1.564 -38.070 1.00 62.28 205 VAL A CA 1
ATOM 1436 C C . VAL A 1 205 ? 18.770 -1.109 -38.736 1.00 62.28 205 VAL A C 1
ATOM 1438 O O . VAL A 1 205 ? 17.699 -1.348 -38.175 1.00 62.28 205 VAL A O 1
ATOM 1441 N N . PRO A 1 206 ? 18.833 -0.402 -39.880 1.00 52.91 206 PRO A N 1
ATOM 1442 C CA . PRO A 1 206 ? 17.629 -0.055 -40.612 1.00 52.91 206 PRO A CA 1
ATOM 1443 C C . PRO A 1 206 ? 16.905 -1.344 -40.987 1.00 52.91 206 PRO A C 1
ATOM 1445 O O . PRO A 1 206 ? 17.406 -2.151 -41.770 1.00 52.91 206 PRO A O 1
ATOM 1448 N N . LEU A 1 207 ? 15.719 -1.538 -40.420 1.00 61.50 207 LEU A N 1
ATOM 1449 C CA . LEU A 1 207 ? 14.771 -2.488 -40.974 1.00 61.50 207 LEU A CA 1
ATOM 1450 C C . LEU A 1 207 ? 14.252 -1.893 -42.284 1.00 61.50 207 LEU A C 1
ATOM 1452 O O . LEU A 1 207 ? 13.938 -0.704 -42.349 1.00 61.50 207 LEU A O 1
ATOM 1456 N N . SER A 1 208 ? 14.145 -2.718 -43.324 1.00 67.38 208 SER A N 1
ATOM 1457 C CA . SER A 1 208 ? 13.604 -2.314 -44.629 1.00 67.38 208 SER A CA 1
ATOM 1458 C C . SER A 1 208 ? 12.170 -1.774 -44.537 1.00 67.38 208 SER A C 1
ATOM 1460 O O . SER A 1 208 ? 11.732 -1.036 -45.417 1.00 67.38 208 SER A O 1
ATOM 1462 N N . SER A 1 209 ? 11.450 -2.097 -43.459 1.00 61.00 209 SER A N 1
ATOM 1463 C CA . SER A 1 209 ? 10.215 -1.437 -43.047 1.00 61.00 209 SER A CA 1
ATOM 1464 C C . SER A 1 209 ? 9.930 -1.733 -41.566 1.00 61.00 209 SER A C 1
ATOM 1466 O O . SER A 1 209 ? 10.099 -2.885 -41.149 1.00 61.00 209 SER A O 1
ATOM 1468 N N . PRO A 1 210 ? 9.481 -0.764 -40.743 1.00 66.00 210 PRO A N 1
ATOM 1469 C CA . PRO A 1 210 ? 8.867 -1.098 -39.464 1.00 66.00 210 PRO A CA 1
ATOM 1470 C C . PRO A 1 210 ? 7.616 -1.946 -39.730 1.00 66.00 210 PRO A C 1
ATOM 1472 O O . PRO A 1 210 ? 6.659 -1.487 -40.351 1.00 66.00 210 PRO A O 1
ATOM 1475 N N . THR A 1 211 ? 7.613 -3.196 -39.270 1.00 67.06 211 THR A N 1
ATOM 1476 C CA . THR A 1 211 ? 6.442 -4.065 -39.424 1.00 67.06 211 THR A CA 1
ATOM 1477 C C . THR A 1 211 ? 5.497 -3.828 -38.254 1.00 67.06 211 THR A C 1
ATOM 1479 O O . THR A 1 211 ? 5.853 -4.053 -37.098 1.00 67.06 211 THR A O 1
ATOM 1482 N N . ARG A 1 212 ? 4.274 -3.370 -38.540 1.00 68.94 212 ARG A N 1
ATOM 1483 C CA . ARG A 1 212 ? 3.203 -3.331 -37.541 1.00 68.94 212 ARG A CA 1
ATOM 1484 C C . ARG A 1 212 ? 2.785 -4.767 -37.235 1.00 68.94 212 ARG A C 1
ATOM 1486 O O . ARG A 1 212 ? 2.046 -5.370 -38.001 1.00 68.94 212 ARG A O 1
ATOM 1493 N N . VAL A 1 213 ? 3.264 -5.295 -36.115 1.00 67.69 213 VAL A N 1
ATOM 1494 C CA . VAL A 1 213 ? 2.936 -6.653 -35.645 1.00 67.69 213 VAL A CA 1
ATOM 1495 C C . VAL A 1 213 ? 1.619 -6.717 -34.866 1.00 67.69 213 VAL A C 1
ATOM 1497 O O . VAL A 1 213 ? 1.086 -7.801 -34.659 1.00 67.69 213 VAL A O 1
ATOM 1500 N N . PHE A 1 214 ? 1.082 -5.561 -34.456 1.00 69.12 214 PHE A N 1
ATOM 1501 C CA . PHE A 1 214 ? -0.180 -5.453 -33.731 1.00 69.12 214 PHE A CA 1
ATOM 1502 C C . PHE A 1 214 ? -0.886 -4.107 -33.992 1.00 69.12 214 PHE A C 1
ATOM 1504 O O . PHE A 1 214 ? -0.238 -3.059 -34.099 1.00 69.12 214 PHE A O 1
ATOM 1511 N N . ASP A 1 215 ? -2.217 -4.128 -34.111 1.00 72.50 215 ASP A N 1
ATOM 1512 C CA . ASP A 1 215 ? -3.060 -2.945 -34.318 1.00 72.50 215 ASP A CA 1
ATOM 1513 C C . ASP A 1 215 ? -4.323 -3.007 -33.455 1.00 72.50 215 ASP A C 1
ATOM 1515 O O . ASP A 1 215 ? -5.270 -3.724 -33.778 1.00 72.50 215 ASP A O 1
ATOM 1519 N N . SER A 1 216 ? -4.356 -2.228 -32.371 1.00 66.69 216 SER A N 1
ATOM 1520 C CA . SER A 1 216 ? -5.487 -2.246 -31.444 1.00 66.69 216 SER A CA 1
ATOM 1521 C C . SER A 1 216 ? -6.685 -1.391 -31.860 1.00 66.69 216 SER A C 1
ATOM 1523 O O . SER A 1 216 ? -7.685 -1.340 -31.144 1.00 66.69 216 SER A O 1
ATOM 1525 N N . ARG A 1 217 ? -6.631 -0.714 -33.018 1.00 70.25 217 ARG A N 1
ATOM 1526 C CA . ARG A 1 217 ? -7.695 0.213 -33.451 1.00 70.25 217 ARG A CA 1
ATOM 1527 C C . ARG A 1 217 ? -9.036 -0.477 -33.724 1.00 70.25 217 ARG A C 1
ATOM 1529 O O . ARG A 1 217 ? -10.065 0.185 -33.660 1.00 70.25 217 ARG A O 1
ATOM 1536 N N . GLY A 1 218 ? -9.027 -1.779 -34.022 1.00 66.94 218 GLY A N 1
ATOM 1537 C CA . GLY A 1 218 ? -10.234 -2.598 -34.213 1.00 66.94 218 GLY A CA 1
ATOM 1538 C C . GLY A 1 218 ? -10.444 -3.688 -33.155 1.00 66.94 218 GLY A C 1
ATOM 1539 O O . GLY A 1 218 ? -11.496 -4.319 -33.127 1.00 66.94 218 GLY A O 1
ATOM 1540 N N . THR A 1 219 ? -9.457 -3.947 -32.294 1.00 68.25 219 THR A N 1
ATOM 1541 C CA . THR A 1 219 ? -9.527 -4.958 -31.227 1.00 68.25 219 THR A CA 1
ATOM 1542 C C . THR A 1 219 ? -8.592 -4.536 -30.097 1.00 68.25 219 THR A C 1
ATOM 1544 O O . THR A 1 219 ? -7.415 -4.329 -30.365 1.00 68.25 219 THR A O 1
ATOM 1547 N N . PRO A 1 220 ? -9.056 -4.392 -28.848 1.00 67.19 220 PRO A N 1
ATOM 1548 C CA . PRO A 1 220 ? -8.209 -3.890 -27.768 1.00 67.19 220 PRO A CA 1
ATOM 1549 C C . PRO A 1 220 ? -6.976 -4.779 -27.535 1.00 67.19 220 PRO A C 1
ATOM 1551 O O . PRO A 1 220 ? -7.022 -5.987 -27.781 1.00 67.19 220 PRO A O 1
ATOM 1554 N N . ALA A 1 221 ? -5.858 -4.189 -27.092 1.00 65.94 221 ALA A N 1
ATOM 1555 C CA . ALA A 1 221 ? -4.663 -4.980 -26.790 1.00 65.94 221 ALA A CA 1
ATOM 1556 C C . ALA A 1 221 ? -4.947 -5.950 -25.636 1.00 65.94 221 ALA A C 1
ATOM 1558 O O . ALA A 1 221 ? -5.722 -5.603 -24.744 1.00 65.94 221 ALA A O 1
ATOM 1559 N N . PRO A 1 222 ? -4.320 -7.138 -25.593 1.00 65.75 222 PRO A N 1
ATOM 1560 C CA . PRO A 1 222 ? -4.378 -7.981 -24.403 1.00 65.75 222 PRO A CA 1
ATOM 1561 C C . PRO A 1 222 ? -4.000 -7.167 -23.151 1.00 65.75 222 PRO A C 1
ATOM 1563 O O . PRO A 1 222 ? -2.940 -6.544 -23.109 1.00 65.75 222 PRO A O 1
ATOM 1566 N N . GLY A 1 223 ? -4.903 -7.111 -22.167 1.00 66.56 223 GLY A N 1
ATOM 1567 C CA . GLY A 1 223 ? -4.761 -6.293 -20.949 1.00 66.56 223 GLY A CA 1
ATOM 1568 C C . GLY A 1 223 ? -5.252 -4.841 -21.071 1.00 66.56 223 GLY A C 1
ATOM 1569 O O . GLY A 1 223 ? -5.705 -4.260 -20.088 1.00 66.56 223 GLY A O 1
ATOM 1570 N N . LEU A 1 224 ? -5.284 -4.273 -22.276 1.00 69.69 224 LEU A N 1
ATOM 1571 C CA . LEU A 1 224 ? -5.824 -2.941 -22.546 1.00 69.69 224 LEU A CA 1
ATOM 1572 C C . LEU A 1 224 ? -7.248 -3.071 -23.098 1.00 69.69 224 LEU A C 1
ATOM 1574 O O . LEU A 1 224 ? -7.427 -3.158 -24.305 1.00 69.69 224 LEU A O 1
ATOM 1578 N N . GLY A 1 225 ? -8.257 -3.125 -22.223 1.00 66.81 225 GLY A N 1
ATOM 1579 C CA . GLY A 1 225 ? -9.675 -3.111 -22.619 1.00 66.81 225 GLY A CA 1
ATOM 1580 C C . GLY A 1 225 ? -10.135 -1.830 -23.348 1.00 66.81 225 GLY A C 1
ATOM 1581 O O . GLY A 1 225 ? -9.362 -0.909 -23.599 1.00 66.81 225 GLY A O 1
ATOM 1582 N N . VAL A 1 226 ? -11.428 -1.750 -23.683 1.00 69.62 226 VAL A N 1
ATOM 1583 C CA . VAL A 1 226 ? -12.060 -0.467 -24.049 1.00 69.62 226 VAL A CA 1
ATOM 1584 C C . VAL A 1 226 ? -12.472 0.224 -22.749 1.00 69.62 226 VAL A C 1
ATOM 1586 O O . VAL A 1 226 ? -13.117 -0.402 -21.911 1.00 69.62 226 VAL A O 1
ATOM 1589 N N . GLY A 1 227 ? -12.075 1.488 -22.570 1.00 69.88 227 GLY A N 1
ATOM 1590 C CA . GLY A 1 227 ? -12.458 2.297 -21.407 1.00 69.88 227 GLY A CA 1
ATOM 1591 C C . GLY A 1 227 ? -13.979 2.524 -21.283 1.00 69.88 227 GLY A C 1
ATOM 1592 O O . GLY A 1 227 ? -14.751 2.056 -22.122 1.00 69.88 227 GLY A O 1
ATOM 1593 N N . PRO A 1 228 ? -14.435 3.285 -20.271 1.00 78.44 228 PRO A N 1
ATOM 1594 C CA . PRO A 1 228 ? -13.653 4.192 -19.428 1.00 78.44 228 PRO A CA 1
ATOM 1595 C C . PRO A 1 228 ? -12.893 3.492 -18.295 1.00 78.44 228 PRO A C 1
ATOM 1597 O O . PRO A 1 228 ? -13.326 2.472 -17.767 1.00 78.44 228 PRO A O 1
ATOM 1600 N N . TYR A 1 229 ? -11.776 4.093 -17.884 1.00 81.12 229 TYR A N 1
ATOM 1601 C CA . TYR A 1 229 ? -11.010 3.670 -16.713 1.00 81.12 229 TYR A CA 1
ATOM 1602 C C . TYR A 1 229 ? -11.244 4.625 -15.549 1.00 81.12 229 TYR A C 1
ATOM 1604 O O . TYR A 1 229 ? -11.353 5.839 -15.741 1.00 81.12 229 TYR A O 1
ATOM 1612 N N . ALA A 1 230 ? -11.292 4.083 -14.332 1.00 82.62 230 ALA A N 1
ATOM 1613 C CA . ALA A 1 230 ? -11.349 4.908 -13.134 1.00 82.62 230 ALA A CA 1
ATOM 1614 C C . ALA A 1 230 ? -10.086 5.787 -13.041 1.00 82.62 230 ALA A C 1
ATOM 1616 O O . ALA A 1 230 ? -8.995 5.333 -13.402 1.00 82.62 230 ALA A O 1
ATOM 1617 N N . PRO A 1 231 ? -10.180 7.035 -12.547 1.00 80.00 231 PRO A N 1
ATOM 1618 C CA . PRO A 1 231 ? -8.989 7.860 -12.432 1.00 80.00 231 PRO A CA 1
ATOM 1619 C C . PRO A 1 231 ? -7.996 7.222 -11.452 1.00 80.00 231 PRO A C 1
ATOM 1621 O O . PRO A 1 231 ? -8.374 6.840 -10.344 1.00 80.00 231 PRO A O 1
ATOM 1624 N N . GLY A 1 232 ? -6.728 7.141 -11.859 1.00 78.81 232 GLY A N 1
ATOM 1625 C CA . GLY A 1 232 ? -5.675 6.441 -11.118 1.00 78.81 232 GLY A CA 1
ATOM 1626 C C . GLY A 1 232 ? -5.587 4.938 -11.401 1.00 78.81 232 GLY A C 1
ATOM 1627 O O . GLY A 1 232 ? -4.780 4.275 -10.764 1.00 78.81 232 GLY A O 1
ATOM 1628 N N . ALA A 1 233 ? -6.377 4.390 -12.331 1.00 84.88 233 ALA A N 1
ATOM 1629 C CA . ALA A 1 233 ? -6.198 3.011 -12.774 1.00 84.88 233 ALA A CA 1
ATOM 1630 C C . ALA A 1 233 ? -4.801 2.810 -13.384 1.00 84.88 233 ALA A C 1
ATOM 1632 O O . ALA A 1 233 ? -4.361 3.598 -14.223 1.00 84.88 233 ALA A O 1
ATOM 1633 N N . VAL A 1 234 ? -4.136 1.734 -12.968 1.00 87.38 234 VAL A N 1
ATOM 1634 C CA . VAL A 1 234 ? -2.892 1.249 -13.571 1.00 87.38 234 VAL A CA 1
ATOM 1635 C C . VAL A 1 234 ? -3.259 0.077 -14.471 1.00 87.38 234 VAL A C 1
ATOM 1637 O O . VAL A 1 234 ? -4.014 -0.802 -14.058 1.00 87.38 234 VAL A O 1
ATOM 1640 N N . ILE A 1 235 ? -2.785 0.102 -15.715 1.00 83.56 235 ILE A N 1
ATOM 1641 C CA . ILE A 1 235 ? -3.105 -0.910 -16.722 1.00 83.56 235 ILE A CA 1
ATOM 1642 C C . ILE A 1 235 ? -1.797 -1.495 -17.227 1.00 83.56 235 ILE A C 1
ATOM 1644 O O . ILE A 1 235 ? -1.007 -0.790 -17.858 1.00 83.56 235 ILE A O 1
ATOM 1648 N N . ASP A 1 236 ? -1.611 -2.788 -16.995 1.00 82.50 236 ASP A N 1
ATOM 1649 C CA . ASP A 1 236 ? -0.509 -3.528 -17.586 1.00 82.50 236 ASP A CA 1
ATOM 1650 C C . ASP A 1 236 ? -0.818 -3.836 -19.042 1.00 82.50 236 ASP A C 1
ATOM 1652 O O . ASP A 1 236 ? -1.760 -4.559 -19.377 1.00 82.50 236 ASP A O 1
ATOM 1656 N N . VAL A 1 237 ? 0.006 -3.287 -19.928 1.00 76.75 237 VAL A N 1
ATOM 1657 C CA . VAL A 1 237 ? -0.045 -3.605 -21.351 1.00 76.75 237 VAL A CA 1
ATOM 1658 C C . VAL A 1 237 ? 1.070 -4.593 -21.638 1.00 76.75 237 VAL A C 1
ATOM 1660 O O . VAL A 1 237 ? 2.248 -4.238 -21.645 1.00 76.75 237 VAL A O 1
ATOM 1663 N N . ALA A 1 238 ? 0.703 -5.847 -21.885 1.00 75.62 238 ALA A N 1
ATOM 1664 C CA . ALA A 1 238 ? 1.658 -6.898 -22.203 1.00 75.62 238 ALA A CA 1
ATOM 1665 C C . ALA A 1 238 ? 2.141 -6.751 -23.657 1.00 75.62 238 ALA A C 1
ATOM 1667 O O . ALA A 1 238 ? 1.644 -7.403 -24.571 1.00 75.62 238 ALA A O 1
ATOM 1668 N N . VAL A 1 239 ? 3.113 -5.861 -23.870 1.00 72.50 239 VAL A N 1
ATOM 1669 C CA . VAL A 1 239 ? 3.516 -5.344 -25.191 1.00 72.50 239 VAL A CA 1
ATOM 1670 C C . VAL A 1 239 ? 3.901 -6.428 -26.212 1.00 72.50 239 VAL A C 1
ATOM 1672 O O . VAL A 1 239 ? 3.673 -6.239 -27.403 1.00 72.50 239 VAL A O 1
ATOM 1675 N N . LEU A 1 240 ? 4.472 -7.553 -25.771 1.00 74.69 240 LEU A N 1
ATOM 1676 C CA . LEU A 1 240 ? 4.919 -8.647 -26.650 1.00 74.69 240 LEU A CA 1
ATOM 1677 C C . LEU A 1 240 ? 4.122 -9.947 -26.471 1.00 74.69 240 LEU A C 1
ATOM 1679 O O . LEU A 1 240 ? 4.300 -10.889 -27.243 1.00 74.69 240 LEU A O 1
ATOM 1683 N N . ALA A 1 241 ? 3.254 -10.027 -25.461 1.00 74.12 241 ALA A N 1
ATOM 1684 C CA . ALA A 1 241 ? 2.557 -11.267 -25.146 1.00 74.12 241 ALA A CA 1
ATOM 1685 C C . ALA A 1 241 ? 1.523 -11.604 -26.229 1.00 74.12 241 ALA A C 1
ATOM 1687 O O . ALA A 1 241 ? 0.703 -10.771 -26.609 1.00 74.12 241 ALA A O 1
ATOM 1688 N N . GLY A 1 242 ? 1.556 -12.845 -26.721 1.00 69.25 242 GLY A N 1
ATOM 1689 C CA . GLY A 1 242 ? 0.634 -13.319 -27.757 1.00 69.25 242 GLY A CA 1
ATOM 1690 C C . GLY A 1 242 ? 0.916 -12.781 -29.164 1.00 69.25 242 GLY A C 1
ATOM 1691 O O . GLY A 1 242 ? 0.156 -13.082 -30.083 1.00 69.25 242 GLY A O 1
ATOM 1692 N N . LEU A 1 243 ? 1.997 -12.018 -29.359 1.00 72.38 243 LEU A N 1
ATOM 1693 C CA . LEU A 1 243 ? 2.430 -11.587 -30.685 1.00 72.38 243 LEU A CA 1
ATOM 1694 C C . LEU A 1 243 ? 3.303 -12.662 -31.352 1.00 72.38 243 LEU A C 1
ATOM 1696 O O . LEU A 1 243 ? 4.034 -13.372 -30.662 1.00 72.38 243 LEU A O 1
ATOM 1700 N N . PRO A 1 244 ? 3.289 -12.775 -32.695 1.00 74.75 244 PRO A N 1
ATOM 1701 C CA . PRO A 1 244 ? 4.102 -13.743 -33.435 1.00 74.75 244 PRO A CA 1
ATOM 1702 C C . PRO A 1 244 ? 5.574 -13.295 -33.551 1.00 74.75 244 PRO A C 1
ATOM 1704 O O . PRO A 1 244 ? 6.180 -13.395 -34.615 1.00 74.75 244 PRO A O 1
ATOM 1707 N N . VAL A 1 245 ? 6.147 -12.756 -32.471 1.00 74.50 245 VAL A N 1
ATOM 1708 C CA . VAL A 1 245 ? 7.542 -12.306 -32.382 1.00 74.50 245 VAL A CA 1
ATOM 1709 C C . VAL A 1 245 ? 8.166 -12.804 -31.083 1.00 74.50 245 VAL A C 1
ATOM 1711 O O . VAL A 1 245 ? 7.562 -12.705 -30.018 1.00 74.50 245 VAL A O 1
ATOM 1714 N N . SER A 1 246 ? 9.384 -13.346 -31.163 1.00 80.19 246 SER A N 1
ATOM 1715 C CA . SER A 1 246 ? 10.129 -13.751 -29.966 1.00 80.19 246 SER A CA 1
ATOM 1716 C C . SER A 1 246 ? 10.643 -12.507 -29.231 1.00 80.19 246 SER A C 1
ATOM 1718 O O . SER A 1 246 ? 11.281 -11.678 -29.888 1.00 80.19 246 SER A O 1
ATOM 1720 N N . PRO A 1 247 ? 10.451 -12.365 -27.905 1.00 76.06 247 PRO A N 1
ATOM 1721 C CA . PRO A 1 247 ? 10.997 -11.237 -27.150 1.00 76.06 247 PRO A CA 1
ATOM 1722 C C . PRO A 1 247 ? 12.507 -11.051 -27.323 1.00 76.06 247 PRO A C 1
ATOM 1724 O O . PRO A 1 247 ? 12.967 -9.925 -27.483 1.00 76.06 247 PRO A O 1
ATOM 1727 N N . ASP A 1 248 ? 13.257 -12.151 -27.422 1.00 77.94 248 ASP A N 1
ATOM 1728 C CA . ASP A 1 248 ? 14.716 -12.139 -27.607 1.00 77.94 248 ASP A CA 1
ATOM 1729 C C . ASP A 1 248 ? 15.155 -11.593 -28.978 1.00 77.94 248 ASP A C 1
ATOM 1731 O O . ASP A 1 248 ? 16.326 -11.291 -29.196 1.00 77.94 248 ASP A O 1
ATOM 1735 N N . SER A 1 249 ? 14.219 -11.472 -29.923 1.00 73.06 249 SER A N 1
ATOM 1736 C CA . SER A 1 249 ? 14.465 -10.943 -31.271 1.00 73.06 249 SER A CA 1
ATOM 1737 C C . SER A 1 249 ? 14.082 -9.468 -31.434 1.00 73.06 249 SER A C 1
ATOM 1739 O O . SER A 1 249 ? 14.231 -8.911 -32.524 1.00 73.06 249 SER A O 1
ATOM 1741 N N . VAL A 1 250 ? 13.589 -8.822 -30.371 1.00 71.06 250 VAL A N 1
ATOM 1742 C CA . VAL A 1 250 ? 13.095 -7.441 -30.403 1.00 71.06 250 VAL A CA 1
ATOM 1743 C C . VAL A 1 250 ? 14.127 -6.497 -29.788 1.00 71.06 250 VAL A C 1
ATOM 1745 O O . VAL A 1 250 ? 14.376 -6.522 -28.589 1.00 71.06 250 VAL A O 1
ATOM 1748 N N . SER A 1 251 ? 14.705 -5.617 -30.607 1.00 71.25 251 SER A N 1
ATOM 1749 C CA . SER A 1 251 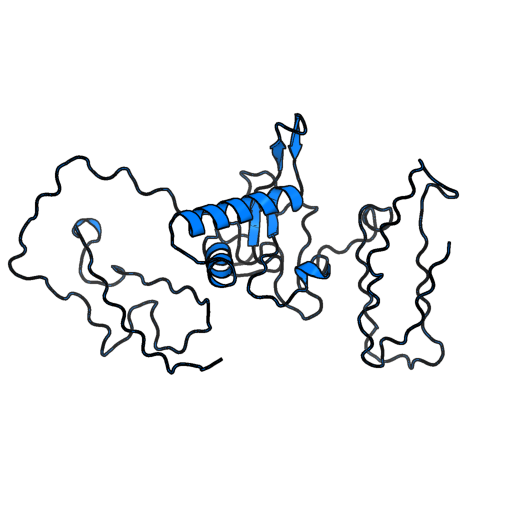? 15.668 -4.604 -30.150 1.00 71.25 251 SER A CA 1
ATOM 1750 C C . SER A 1 251 ? 15.021 -3.294 -29.686 1.00 71.25 251 SER A C 1
ATOM 1752 O O . SER A 1 251 ? 15.638 -2.538 -28.940 1.00 71.25 251 SER A O 1
ATOM 1754 N N . ALA A 1 252 ? 13.792 -3.006 -30.125 1.00 67.12 252 ALA A N 1
ATOM 1755 C CA . ALA A 1 252 ? 13.028 -1.830 -29.721 1.00 67.12 252 ALA A CA 1
ATOM 1756 C C . ALA A 1 252 ? 11.526 -2.047 -29.940 1.00 67.12 252 ALA A C 1
ATOM 1758 O O . ALA A 1 252 ? 11.121 -2.735 -30.878 1.00 67.12 252 ALA A O 1
ATOM 1759 N N . VAL A 1 253 ? 10.700 -1.391 -29.119 1.00 71.44 253 VAL A N 1
ATOM 1760 C CA . VAL A 1 253 ? 9.249 -1.318 -29.323 1.00 71.44 253 VAL A CA 1
ATOM 1761 C C . VAL A 1 253 ? 8.789 0.134 -29.297 1.00 71.44 253 VAL A C 1
ATOM 1763 O O . VAL A 1 253 ? 9.186 0.902 -28.426 1.00 71.44 253 VAL A O 1
ATOM 1766 N N . ALA A 1 254 ? 7.922 0.500 -30.240 1.00 71.94 254 ALA A N 1
ATOM 1767 C CA . ALA A 1 254 ? 7.200 1.764 -30.224 1.00 71.94 254 ALA A CA 1
ATOM 1768 C C . ALA A 1 254 ? 5.733 1.500 -29.864 1.00 71.94 254 ALA A C 1
ATOM 1770 O O . ALA A 1 254 ? 5.020 0.826 -30.609 1.00 71.94 254 ALA A O 1
ATOM 1771 N N . VAL A 1 255 ? 5.283 2.040 -28.731 1.00 72.56 255 VAL A N 1
ATOM 1772 C CA . VAL A 1 255 ? 3.885 1.958 -28.288 1.00 72.56 255 VAL A CA 1
ATOM 1773 C C . VAL A 1 255 ? 3.218 3.306 -28.546 1.00 72.56 255 VAL A C 1
ATOM 1775 O O . VAL A 1 255 ? 3.710 4.336 -28.093 1.00 72.56 255 VAL A O 1
ATOM 1778 N N . ASN A 1 256 ? 2.099 3.309 -29.275 1.00 73.62 256 ASN A N 1
ATOM 1779 C CA . ASN A 1 256 ? 1.263 4.496 -29.445 1.00 73.62 256 ASN A CA 1
ATOM 1780 C C . ASN A 1 256 ? -0.057 4.293 -28.695 1.00 73.62 256 ASN A C 1
ATOM 1782 O O . ASN A 1 256 ? -0.817 3.384 -29.031 1.00 73.62 256 ASN A O 1
ATOM 1786 N N . ILE A 1 257 ? -0.322 5.133 -27.695 1.00 72.56 257 ILE A N 1
ATOM 1787 C CA . ILE A 1 257 ? -1.536 5.083 -26.877 1.00 72.56 257 ILE A CA 1
ATOM 1788 C C . ILE A 1 257 ? -2.386 6.302 -27.224 1.00 72.56 257 ILE A C 1
ATOM 1790 O O . ILE A 1 257 ? -1.949 7.439 -27.075 1.00 72.56 257 ILE A O 1
ATOM 1794 N N . THR A 1 258 ? -3.614 6.070 -27.686 1.00 72.50 258 THR A N 1
ATOM 1795 C CA . THR A 1 258 ? -4.600 7.135 -27.902 1.00 72.50 258 THR A CA 1
ATOM 1796 C C . THR A 1 258 ? -5.634 7.083 -26.785 1.00 72.50 258 THR A C 1
ATOM 1798 O O . THR A 1 258 ? -6.321 6.078 -26.629 1.00 72.50 258 THR A O 1
ATOM 180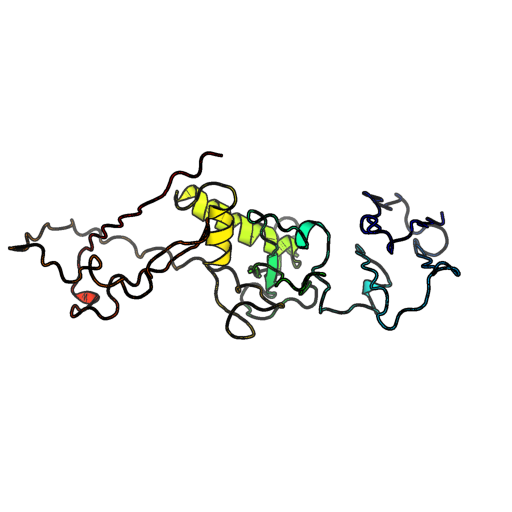1 N N . SER A 1 259 ? -5.743 8.165 -26.015 1.00 70.44 259 SER A N 1
ATOM 1802 C CA . SER A 1 259 ? -6.791 8.353 -25.011 1.00 70.44 259 SER A CA 1
ATOM 1803 C C . SER A 1 259 ? -7.759 9.427 -25.496 1.00 70.44 259 SER A C 1
ATOM 1805 O O . SER A 1 259 ? -7.340 10.533 -25.838 1.00 70.44 259 SER A O 1
ATOM 1807 N N . THR A 1 260 ? -9.051 9.111 -25.541 1.00 69.19 260 THR A N 1
ATOM 1808 C CA . THR A 1 260 ? -10.115 10.078 -25.824 1.00 69.19 260 THR A CA 1
ATOM 1809 C C . THR A 1 260 ? -10.802 10.428 -24.509 1.00 69.19 260 THR A C 1
ATOM 1811 O O . THR A 1 260 ? -11.681 9.701 -24.050 1.00 69.19 260 THR A O 1
ATOM 1814 N N . GLY A 1 261 ? -10.379 11.511 -23.864 1.00 61.38 261 GLY A N 1
ATOM 1815 C CA . GLY A 1 261 ? -11.081 12.037 -22.695 1.00 61.38 261 GLY A CA 1
ATOM 1816 C C . GLY A 1 261 ? -12.220 12.962 -23.118 1.00 61.38 261 GLY A C 1
ATOM 1817 O O . GLY A 1 261 ? -12.008 13.855 -23.936 1.00 61.38 261 GLY A O 1
ATOM 1818 N N . THR A 1 262 ? -13.408 12.811 -22.533 1.00 52.09 262 THR A N 1
ATOM 1819 C CA . THR A 1 262 ? -14.303 13.964 -22.367 1.00 52.09 262 THR A CA 1
ATOM 1820 C C . THR A 1 262 ? -13.708 14.802 -21.232 1.00 52.09 262 THR A C 1
ATOM 1822 O O . THR A 1 262 ? -13.525 14.255 -20.143 1.00 52.09 262 THR A O 1
ATOM 1825 N N . PRO A 1 263 ? -13.344 16.080 -21.439 1.00 49.94 263 PRO A N 1
ATOM 1826 C CA . PRO A 1 263 ? -12.856 16.916 -20.351 1.00 49.94 263 PRO A CA 1
ATOM 1827 C C . PRO A 1 263 ? -13.956 17.023 -19.294 1.00 49.94 263 PRO A C 1
ATOM 1829 O O . PRO A 1 263 ? -15.026 17.560 -19.571 1.00 49.94 263 PRO A O 1
ATOM 1832 N N . VAL A 1 264 ? -13.717 16.496 -18.095 1.00 46.62 264 VAL A N 1
ATOM 1833 C CA . VAL A 1 264 ? -14.560 16.812 -16.944 1.00 46.62 264 VAL A CA 1
ATOM 1834 C C . VAL A 1 264 ? -14.038 18.143 -16.424 1.00 46.62 264 VAL A C 1
ATOM 1836 O O . VAL A 1 264 ? -12.979 18.197 -15.802 1.00 46.62 264 VAL A O 1
ATOM 1839 N N . THR A 1 265 ? -14.716 19.234 -16.775 1.00 37.66 265 THR A N 1
ATOM 1840 C CA . THR A 1 265 ? -14.509 20.530 -16.125 1.00 37.66 265 THR A CA 1
ATOM 1841 C C . THR A 1 265 ? -14.804 20.355 -14.640 1.00 37.66 265 THR A C 1
ATOM 1843 O O . THR A 1 265 ? -15.924 19.982 -14.288 1.00 37.66 265 THR A O 1
ATOM 1846 N N . GLY A 1 266 ? -13.774 20.537 -13.811 1.00 38.91 266 GLY A N 1
ATOM 1847 C CA . GLY A 1 266 ? -13.915 20.657 -12.361 1.00 38.91 266 GLY A CA 1
ATOM 1848 C C . GLY A 1 266 ? -14.546 21.977 -11.955 1.00 38.91 266 GLY A C 1
ATOM 1849 O O . GLY A 1 266 ? -14.523 22.919 -12.781 1.00 38.91 266 GLY A O 1
#

Mean predicted aligned error: 12.83 Å

Radius of gyration: 25.38 Å; Cα contacts (8 Å, |Δi|>4): 331; chains: 1; bounding box: 63×36×86 Å

Secondary structure (DSSP, 8-state):
--------GGGT------TT-----SSS--TTTTPPPP-----TTS---SSPPP-----SSSTTTTTS--STT-TTSTTTS---TT---EEEESSTT--SBPTTS-----TTS---SSEEEE--EEETTTTEEE-SHHHHHHHHHHHHHHHHHTTS--TTHHHHHHHHHSEE--SSSSSBTTTBT-EE-PPPPPPPPP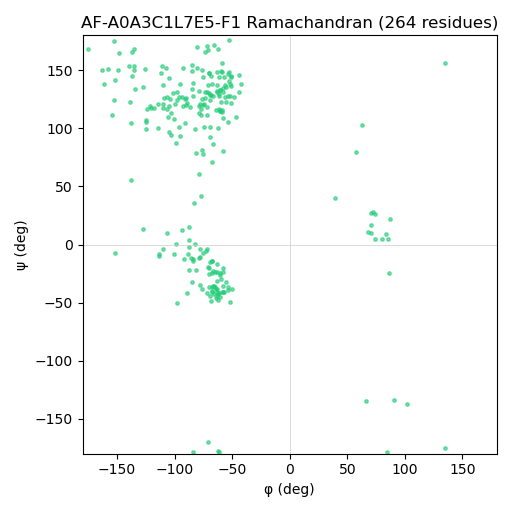-S-------SS------TTSSPPTT--SS---TT------TTTTSSS-GGG-S---------------